Protein AF-0000000075914972 (afdb_homodimer)

pLDDT: mean 90.77, std 14.36, range [26.72, 98.88]

Nearest PDB structures (foldseek):
  7opv-assembly1_A  TM=9.757E-01  e=8.026E-14  synthetic construct
  8p2u-assembly1_A  TM=9.742E-01  e=7.615E-14  synthetic construct
  6ttk-assembly4_D  TM=9.753E-01  e=1.288E-13  Homo sapiens
  8pjr-assembly1_A  TM=9.725E-01  e=6.170E-14  synthetic construct
  6v7o-assembly1_A  TM=9.596E-01  e=6.932E-13  Homo sapiens

Secondary structure (DSSP, 8-state):
----------BEEEE--B-SS-B--EEEEEETTTTEEEEEEE-SS--BS-EEEEETTEEEEE--B-SSSB---EEEEETTTTEEEEEPPPSS--BS-EEEEETTEEEEE--B---SS--B---EEEEETTTTEEEEEPPPSS--BS-EE--BS------/----------BEEEE--B-SS-B--EEEEEETTTTEEEEEEE-SS--BS-EEEEETTEEEEE--B-SSSB---EEEEETTTTEEEEEPPPSS--BS-EEEEETTEEEEEEEE---SS--EEEEEEEEETTTTEEEEEPPPSS--BS-EE--BS------

InterPro domains:
  IPR006652 Kelch repeat type 1 [SM00612] (15-57)
  IPR006652 Kelch repeat type 1 [SM00612] (58-104)
  IPR006652 Kelch repeat type 1 [SM00612] (105-154)
  IPR015915 Kelch-type beta-propeller [G3DSA:2.120.10.80] (2-156)
  IPR015915 Kelch-type beta-propeller [SSF117281] (5-152)

Structure (mmCIF, N/CA/C/O backbone):
data_AF-0000000075914972-model_v1
#
loop_
_entity.id
_entity.type
_entity.pdbx_description
1 polymer 'Kelch repeat protein'
#
loop_
_atom_site.group_PDB
_atom_site.id
_atom_site.type_symbol
_atom_site.label_atom_id
_atom_site.label_alt_id
_atom_site.label_comp_id
_atom_site.label_asym_id
_atom_site.label_entity_id
_atom_site.label_seq_id
_atom_site.pdbx_PDB_ins_code
_atom_site.Cartn_x
_atom_site.Cartn_y
_atom_site.Cartn_z
_atom_site.occupancy
_atom_site.B_iso_or_equiv
_atom_site.auth_seq_id
_atom_site.auth_comp_id
_atom_site.auth_asym_id
_atom_site.auth_atom_id
_atom_site.pdbx_PDB_model_num
ATOM 1 N N . MET A 1 1 ? -18.062 -9.133 37.781 1 26.98 1 MET A N 1
ATOM 2 C CA . MET A 1 1 ? -16.844 -8.602 37.188 1 26.98 1 MET A CA 1
ATOM 3 C C . MET A 1 1 ? -16.891 -8.703 35.656 1 26.98 1 MET A C 1
ATOM 5 O O . MET A 1 1 ? -16.938 -9.805 35.094 1 26.98 1 MET A O 1
ATOM 9 N N . THR A 1 2 ? -17.688 -7.902 35.031 1 37.22 2 THR A N 1
ATOM 10 C CA . THR A 1 2 ? -17.906 -7.906 33.594 1 37.22 2 THR A CA 1
ATOM 11 C C . THR A 1 2 ? -16.578 -7.844 32.844 1 37.22 2 THR A C 1
ATOM 13 O O . THR A 1 2 ? -15.742 -6.992 33.156 1 37.22 2 THR A O 1
ATOM 16 N N . HIS A 1 3 ? -15.914 -8.898 32.656 1 40.12 3 HIS A N 1
ATOM 17 C CA . HIS A 1 3 ? -14.734 -8.961 31.797 1 40.12 3 HIS A CA 1
ATOM 18 C C . HIS A 1 3 ? -14.922 -8.109 30.547 1 40.12 3 HIS A C 1
ATOM 20 O O . HIS A 1 3 ? -15.672 -8.492 29.641 1 40.12 3 HIS A O 1
ATOM 26 N N . THR A 1 4 ? -15.109 -6.848 30.609 1 41.19 4 THR A N 1
ATOM 27 C CA . THR A 1 4 ? -15.195 -5.953 29.469 1 41.19 4 THR A CA 1
ATOM 28 C C . THR A 1 4 ? -14.07 -6.234 28.469 1 41.19 4 THR A C 1
ATOM 30 O O . THR A 1 4 ? -12.898 -6.016 28.781 1 41.19 4 THR A O 1
ATOM 33 N N . SER A 1 5 ? -14.023 -7.32 27.859 1 45.25 5 SER A N 1
ATOM 34 C CA . SER A 1 5 ? -13.102 -7.609 26.766 1 45.25 5 SER A CA 1
ATOM 35 C C . SER A 1 5 ? -12.828 -6.359 25.938 1 45.25 5 SER A C 1
ATOM 37 O O . SER A 1 5 ? -13.758 -5.672 25.516 1 45.25 5 SER A O 1
ATOM 39 N N . ASN A 1 6 ? -12 -5.473 26.328 1 46.41 6 ASN A N 1
ATOM 40 C CA . ASN A 1 6 ? -11.594 -4.234 25.672 1 46.41 6 ASN A CA 1
ATOM 41 C C . ASN A 1 6 ? -11.445 -4.426 24.156 1 46.41 6 ASN A C 1
ATOM 43 O O . ASN A 1 6 ? -10.383 -4.832 23.688 1 46.41 6 ASN A O 1
ATOM 47 N N . PHE A 1 7 ? -12.516 -4.816 23.484 1 53.22 7 PHE A N 1
ATOM 48 C CA . PHE A 1 7 ? -12.578 -4.902 22.031 1 53.22 7 PHE A CA 1
ATOM 49 C C . PHE A 1 7 ? -12.094 -3.607 21.391 1 53.22 7 PHE A C 1
ATOM 51 O O 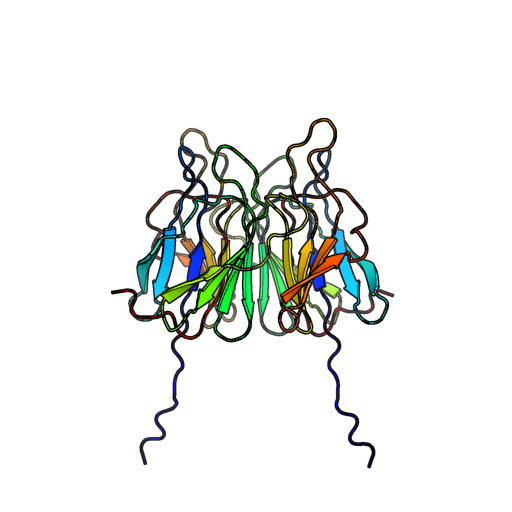. PHE A 1 7 ? -12.656 -2.539 21.625 1 53.22 7 PHE A O 1
ATOM 58 N N . VAL A 1 8 ? -10.805 -3.527 21.141 1 64.62 8 VAL A N 1
ATOM 59 C CA . VAL A 1 8 ? -10.281 -2.348 20.453 1 64.62 8 VAL A CA 1
ATOM 60 C C . VAL A 1 8 ? -10.852 -2.271 19.047 1 64.62 8 VAL A C 1
ATOM 62 O O . VAL A 1 8 ? -10.703 -3.207 18.266 1 64.62 8 VAL A O 1
ATOM 65 N N . LEU A 1 9 ? -11.789 -1.307 18.906 1 74.38 9 LEU A N 1
ATOM 66 C CA . LEU A 1 9 ? -12.328 -1.058 17.578 1 74.38 9 LEU A CA 1
ATOM 67 C C . LEU A 1 9 ? -11.227 -0.634 16.609 1 74.38 9 LEU A C 1
ATOM 69 O O . LEU A 1 9 ? -10.328 0.118 16.984 1 74.38 9 LEU A O 1
ATOM 73 N N . ARG A 1 10 ? -11.195 -1.331 15.461 1 86.38 10 ARG A N 1
ATOM 74 C CA . ARG A 1 10 ? -10.227 -0.964 14.43 1 86.38 10 ARG A CA 1
ATOM 75 C C . ARG A 1 10 ? -10.906 -0.284 13.25 1 86.38 10 ARG A C 1
ATOM 77 O O . ARG A 1 10 ? -12.086 -0.532 12.977 1 86.38 10 ARG A O 1
ATOM 84 N N . TYR A 1 11 ? -10.203 0.738 12.688 1 90.56 11 TYR A N 1
ATOM 85 C CA . TYR A 1 11 ? -10.672 1.512 11.547 1 90.56 11 TYR A CA 1
ATOM 86 C C . TYR A 1 11 ? -9.75 1.334 10.344 1 90.56 11 TYR A C 1
ATOM 88 O O . TYR A 1 11 ? -8.594 0.919 10.5 1 90.56 11 TYR A O 1
ATOM 96 N N . LEU A 1 12 ? -10.352 1.571 9.203 1 95.31 12 LEU A N 1
ATOM 97 C CA . LEU A 1 12 ? -9.633 1.438 7.941 1 95.31 12 LEU A CA 1
ATOM 98 C C . LEU A 1 12 ? -9.625 2.756 7.172 1 95.31 12 LEU A C 1
ATOM 100 O O . LEU A 1 12 ? -10.555 3.035 6.41 1 95.31 12 LEU A O 1
ATOM 104 N N . PRO A 1 13 ? -8.633 3.588 7.398 1 95.88 13 PRO A N 1
ATOM 105 C CA . PRO A 1 13 ? -8.508 4.82 6.621 1 95.88 13 PRO A CA 1
ATOM 106 C C . PRO A 1 13 ? -7.992 4.578 5.207 1 95.88 13 PRO A C 1
ATOM 108 O O . PRO A 1 13 ? -7.098 3.748 5.008 1 95.88 13 PRO A O 1
ATOM 111 N N . SER A 1 14 ? -8.586 5.148 4.234 1 97.5 14 SER A N 1
ATOM 112 C CA . SER A 1 14 ? -8.109 5.32 2.867 1 97.5 14 SER A CA 1
ATOM 113 C C . SER A 1 14 ? -7.637 6.75 2.621 1 97.5 14 SER A C 1
ATOM 115 O O . SER A 1 14 ? -8.383 7.703 2.865 1 97.5 14 SER A O 1
ATOM 117 N N . VAL A 1 15 ? -6.418 6.906 2.156 1 97.56 15 VAL A N 1
ATOM 118 C CA . VAL A 1 15 ? -5.742 8.203 2.143 1 97.56 15 VAL A CA 1
ATOM 119 C C . VAL A 1 15 ? -5.508 8.648 0.701 1 97.56 15 VAL A C 1
ATOM 121 O O . VAL A 1 15 ? -4.84 7.949 -0.069 1 97.56 15 VAL A O 1
ATOM 124 N N . GLY A 1 16 ? -6.035 9.836 0.378 1 98.38 16 GLY A N 1
ATOM 125 C CA . GLY A 1 16 ? -5.773 10.477 -0.899 1 98.38 16 GLY A CA 1
ATOM 126 C C . GLY A 1 16 ? -6.285 9.68 -2.086 1 98.38 16 GLY A C 1
ATOM 127 O O . GLY A 1 16 ? -7.344 9.055 -2.01 1 98.38 16 GLY A O 1
ATOM 128 N N . GLY A 1 17 ? -5.547 9.82 -3.184 1 98.5 17 GLY A N 1
ATOM 129 C CA . GLY A 1 17 ? -5.914 9.172 -4.434 1 98.5 17 GLY A CA 1
ATOM 130 C C . GLY A 1 17 ? -6.273 10.164 -5.531 1 98.5 17 GLY A C 1
ATOM 131 O O . GLY A 1 17 ? -6.195 11.375 -5.328 1 98.5 17 GLY A O 1
ATOM 132 N N . PHE A 1 18 ? -6.5 9.562 -6.629 1 97.81 18 PHE A N 1
ATOM 133 C CA . PHE A 1 18 ? -6.812 10.312 -7.84 1 97.81 18 PHE A CA 1
ATOM 134 C C . PHE A 1 18 ? -8.203 9.953 -8.352 1 97.81 18 PHE A C 1
ATOM 136 O O . PHE A 1 18 ? -8.508 8.773 -8.555 1 97.81 18 PHE A O 1
ATOM 143 N N . THR A 1 19 ? -9.062 10.945 -8.656 1 96.69 19 THR A N 1
ATOM 144 C CA . THR A 1 19 ? -10.453 10.703 -9.039 1 96.69 19 THR A CA 1
ATOM 145 C C . THR A 1 19 ? -10.57 10.516 -10.547 1 96.69 19 THR A C 1
ATOM 147 O O . THR A 1 19 ? -11.641 10.164 -11.055 1 96.69 19 THR A O 1
ATOM 150 N N . GLY A 1 20 ? -9.547 10.672 -11.242 1 93.25 20 GLY A N 1
ATOM 151 C CA . GLY A 1 20 ? -9.602 10.805 -12.688 1 93.25 20 GLY A CA 1
ATOM 152 C C . GLY A 1 20 ? -9.523 12.242 -13.164 1 93.25 20 GLY A C 1
ATOM 153 O O . GLY A 1 20 ? -9.133 12.508 -14.305 1 93.25 20 GLY A O 1
ATOM 154 N N . HIS A 1 21 ? -9.883 13.195 -12.242 1 93.69 21 HIS A N 1
ATOM 155 C CA . HIS A 1 21 ? -9.875 14.609 -12.602 1 93.69 21 HIS A CA 1
ATOM 156 C C . HIS A 1 21 ? -9.086 15.43 -11.594 1 93.69 21 HIS A C 1
ATOM 158 O O . HIS A 1 21 ? -8.539 16.484 -11.938 1 93.69 21 HIS A O 1
ATOM 164 N N . SER A 1 22 ? -9.078 14.977 -10.367 1 95.94 22 SER A N 1
ATOM 165 C CA . SER A 1 22 ? -8.391 15.711 -9.312 1 95.94 22 SER A CA 1
ATOM 166 C C . SER A 1 22 ? -7.703 14.766 -8.336 1 95.94 22 SER A C 1
ATOM 168 O O . SER A 1 22 ? -8.055 13.586 -8.258 1 95.94 22 SER A O 1
ATOM 170 N N . VAL A 1 23 ? -6.676 15.328 -7.648 1 98.19 23 VAL A N 1
ATOM 171 C CA . VAL A 1 23 ? -6.012 14.609 -6.566 1 98.19 23 VAL A CA 1
ATOM 172 C C . VAL A 1 23 ? -6.68 14.938 -5.234 1 98.19 23 VAL A C 1
ATOM 174 O O . VAL A 1 23 ? -6.953 16.109 -4.945 1 98.19 23 VAL A O 1
ATOM 177 N N . LEU A 1 24 ? -6.891 13.914 -4.449 1 98.06 24 LEU A N 1
ATOM 178 C CA . LEU A 1 24 ? -7.664 14.07 -3.223 1 98.06 24 LEU A CA 1
ATOM 179 C C . LEU A 1 24 ? -6.762 14.422 -2.047 1 98.06 24 LEU A C 1
ATOM 181 O O . LEU A 1 24 ? -5.621 13.961 -1.973 1 98.06 24 LEU A O 1
ATOM 185 N N . ASP A 1 25 ? -7.312 15.188 -1.101 1 97.12 25 ASP A N 1
ATOM 186 C CA . ASP A 1 25 ? -6.656 15.477 0.17 1 97.12 25 ASP A CA 1
ATOM 187 C C . ASP A 1 25 ? -7.391 14.812 1.332 1 97.12 25 ASP A C 1
ATOM 189 O O . ASP A 1 25 ? -7.121 15.109 2.496 1 97.12 25 ASP A O 1
ATOM 193 N N . SER A 1 26 ? -8.258 13.93 1.047 1 95.12 26 SER A N 1
ATOM 194 C CA . SER A 1 26 ? -9.133 13.359 2.066 1 95.12 26 SER A CA 1
ATOM 195 C C . SER A 1 26 ? -8.508 12.117 2.695 1 95.12 26 SER A C 1
ATOM 197 O O . SER A 1 26 ? -7.754 11.391 2.039 1 95.12 26 SER A O 1
ATOM 199 N N . VAL A 1 27 ? -8.805 11.93 3.922 1 94.81 27 VAL A N 1
ATOM 200 C CA . VAL A 1 27 ? -8.695 10.641 4.609 1 94.81 27 VAL A CA 1
ATOM 201 C C . VAL A 1 27 ? -10.086 10.125 4.965 1 94.81 27 VAL A C 1
ATOM 203 O O . VAL A 1 27 ? -10.742 10.664 5.855 1 94.81 27 VAL A O 1
ATOM 206 N N . ASP A 1 28 ? -10.516 9.109 4.258 1 95.19 28 ASP A N 1
ATOM 207 C CA . ASP A 1 28 ? -11.82 8.492 4.48 1 95.19 28 ASP A CA 1
ATOM 208 C C . ASP A 1 28 ? -11.688 7.207 5.297 1 95.19 28 ASP A C 1
ATOM 210 O O . ASP A 1 28 ? -10.891 6.332 4.957 1 95.19 28 ASP A O 1
ATOM 214 N N . CYS A 1 29 ? -12.477 7.113 6.305 1 93.88 29 CYS A N 1
ATOM 215 C CA . CYS A 1 29 ? -12.328 5.988 7.219 1 93.88 29 CYS A CA 1
ATOM 216 C C . CYS A 1 29 ? -13.562 5.098 7.195 1 93.88 29 CYS A C 1
ATOM 218 O O . CYS A 1 29 ? -14.688 5.582 7.34 1 93.88 29 CYS A O 1
ATOM 220 N N . TYR A 1 30 ? -13.281 3.846 7 1 95.25 30 TYR A N 1
ATOM 221 C CA . TYR A 1 30 ? -14.344 2.854 7.125 1 95.25 30 TYR A CA 1
ATOM 222 C C . TYR A 1 30 ? -14.492 2.402 8.57 1 95.25 30 TYR A C 1
ATOM 224 O O . TYR A 1 30 ? -13.516 2.037 9.227 1 95.25 30 TYR A O 1
ATOM 232 N N . ASP A 1 31 ? -15.734 2.42 9.008 1 90.44 31 ASP A N 1
ATOM 233 C CA . ASP A 1 31 ? -16.109 1.9 10.312 1 90.44 31 ASP A CA 1
ATOM 234 C C . ASP A 1 31 ? -16.922 0.617 10.18 1 90.44 31 ASP A C 1
ATOM 236 O O . ASP A 1 31 ? -18.078 0.653 9.758 1 90.44 31 ASP A O 1
ATOM 240 N N . PRO A 1 32 ? -16.281 -0.491 10.602 1 89.5 32 PRO A N 1
ATOM 241 C CA . PRO A 1 32 ? -17 -1.752 10.438 1 89.5 32 PRO A CA 1
ATOM 242 C C . PRO A 1 32 ? -18.25 -1.841 11.32 1 89.5 32 PRO A C 1
ATOM 244 O O . PRO A 1 32 ? -19.188 -2.588 11.008 1 89.5 32 PRO A O 1
ATOM 247 N N . SER A 1 33 ? -18.266 -1.119 12.398 1 89 33 SER A N 1
ATOM 248 C CA . SER A 1 33 ? -19.422 -1.168 13.297 1 89 33 SER A CA 1
ATOM 249 C C . SER A 1 33 ? -20.641 -0.504 12.672 1 89 33 SER A C 1
ATOM 251 O O . SER A 1 33 ? -21.766 -0.911 12.922 1 89 33 SER A O 1
ATOM 253 N N . THR A 1 34 ? -20.453 0.494 11.844 1 91.56 34 THR A N 1
ATOM 254 C CA . THR A 1 34 ? -21.562 1.178 11.188 1 91.56 34 THR A CA 1
ATOM 255 C C . THR A 1 34 ? -21.609 0.824 9.703 1 91.56 34 THR A C 1
ATOM 257 O O . THR A 1 34 ? -22.531 1.217 8.992 1 91.56 34 THR A O 1
ATOM 260 N N . ASP A 1 35 ? -20.641 0.117 9.203 1 93.81 35 ASP A N 1
ATOM 261 C CA . ASP A 1 35 ? -20.516 -0.282 7.805 1 93.81 35 ASP A CA 1
ATOM 262 C C . ASP A 1 35 ? -20.609 0.927 6.879 1 93.81 35 ASP A C 1
ATOM 264 O O . ASP A 1 35 ? -21.422 0.931 5.941 1 93.81 35 ASP A O 1
ATOM 268 N N . SER A 1 36 ? -19.75 1.934 7.152 1 94.88 36 SER A N 1
ATOM 269 C CA . SER A 1 36 ? -19.828 3.18 6.395 1 94.88 36 SER A CA 1
ATOM 270 C C . SER A 1 36 ? -18.469 3.883 6.359 1 94.88 36 SER A C 1
ATOM 272 O O . SER A 1 36 ? -17.594 3.582 7.164 1 94.88 36 SER A O 1
ATOM 274 N N . TRP A 1 37 ? -18.406 4.785 5.355 1 95.62 37 TRP A N 1
ATOM 275 C CA . TRP A 1 37 ? -17.234 5.633 5.195 1 95.62 37 TRP A CA 1
ATOM 276 C C . TRP A 1 37 ? -17.516 7.051 5.676 1 95.62 37 TRP A C 1
ATOM 278 O O . TRP A 1 37 ? -18.578 7.602 5.418 1 95.62 37 TRP A O 1
ATOM 288 N N . THR A 1 38 ? -16.531 7.582 6.371 1 93.06 38 THR A N 1
ATOM 289 C CA . THR A 1 38 ? -16.609 8.977 6.793 1 93.06 38 THR A CA 1
ATOM 290 C C . THR A 1 38 ? -15.273 9.672 6.582 1 93.06 38 THR A C 1
ATOM 292 O O . THR A 1 38 ? -14.211 9.094 6.852 1 93.06 38 THR A O 1
ATOM 295 N N . ARG A 1 39 ? -15.344 10.922 6.074 1 92.69 39 ARG A N 1
ATOM 296 C CA . ARG A 1 39 ? -14.117 11.711 6.027 1 92.69 39 ARG A CA 1
ATOM 297 C C . ARG A 1 39 ? -13.695 12.148 7.426 1 92.69 39 ARG A C 1
ATOM 299 O O . ARG A 1 39 ? -14.461 12.805 8.133 1 92.69 39 ARG A O 1
ATOM 306 N N . VAL A 1 40 ? -12.484 11.867 7.773 1 90.69 40 VAL A N 1
ATOM 307 C CA . VAL A 1 40 ? -12.117 12.102 9.164 1 90.69 40 VAL A CA 1
ATOM 308 C C . VAL A 1 40 ? -11.133 13.273 9.25 1 90.69 40 VAL A C 1
ATOM 310 O O . VAL A 1 40 ? -11.125 14.016 10.234 1 90.69 40 VAL A O 1
ATOM 313 N N . VAL A 1 41 ? -10.266 13.406 8.359 1 90.06 41 VAL A N 1
ATOM 314 C CA . VAL A 1 41 ? -9.336 14.531 8.336 1 90.06 41 VAL A CA 1
ATOM 315 C C . VAL A 1 41 ? -9.023 14.906 6.887 1 90.06 41 VAL A C 1
ATOM 317 O O . VAL A 1 41 ? -9.258 14.117 5.969 1 90.06 41 VAL A O 1
ATOM 320 N N . THR A 1 42 ? -8.609 16.125 6.695 1 93.5 42 THR A N 1
ATOM 321 C CA . THR A 1 42 ? -8.109 16.641 5.426 1 93.5 42 THR A CA 1
ATOM 322 C C . THR A 1 42 ? -6.602 16.859 5.484 1 93.5 42 THR A C 1
ATOM 324 O O . THR A 1 42 ? -6.105 17.531 6.395 1 93.5 42 THR A O 1
ATOM 327 N N . MET A 1 43 ? -5.926 16.234 4.594 1 93.94 43 MET A N 1
ATOM 328 C CA . MET A 1 43 ? -4.48 16.453 4.543 1 93.94 43 MET A CA 1
ATOM 329 C C . MET A 1 43 ? -4.148 17.875 4.137 1 93.94 43 MET A C 1
ATOM 331 O O . MET A 1 43 ? -4.949 18.547 3.477 1 93.94 43 MET A O 1
ATOM 335 N N . SER A 1 44 ? -2.961 18.328 4.52 1 92.19 44 SER A N 1
ATOM 336 C CA . SER A 1 44 ? -2.506 19.656 4.148 1 92.19 44 SER A CA 1
ATOM 337 C C . SER A 1 44 ? -2.244 19.766 2.65 1 92.19 44 SER A C 1
ATOM 339 O O . SER A 1 44 ? -2.336 20.844 2.07 1 92.19 44 SER A O 1
ATOM 341 N N . THR A 1 45 ? -1.905 18.656 2.035 1 94.69 45 THR A N 1
ATOM 342 C CA . THR A 1 45 ? -1.622 18.578 0.606 1 94.69 45 THR A CA 1
ATOM 343 C C . THR A 1 45 ? -2.299 17.359 -0.013 1 94.69 45 THR A C 1
ATOM 345 O O . THR A 1 45 ? -2.242 16.266 0.546 1 94.69 45 THR A O 1
ATOM 348 N N . PRO A 1 46 ? -3.004 17.562 -1.179 1 97.94 46 PRO A N 1
ATOM 349 C CA . PRO A 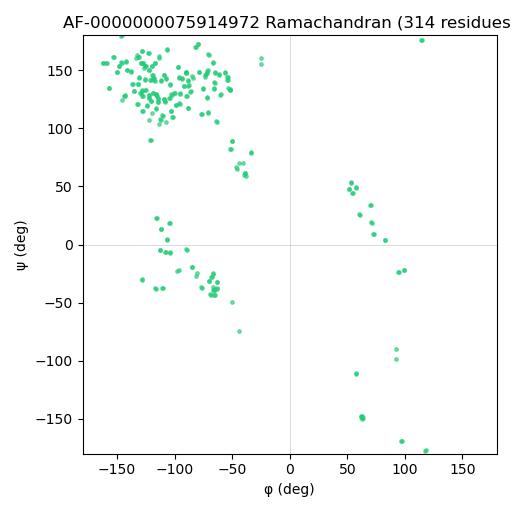1 46 ? -3.527 16.391 -1.874 1 97.94 46 PRO A CA 1
ATOM 350 C C . PRO A 1 46 ? -2.424 15.438 -2.332 1 97.94 46 PRO A C 1
ATOM 352 O O . PRO A 1 46 ? -1.323 15.875 -2.672 1 97.94 46 PRO A O 1
ATOM 355 N N . ARG A 1 47 ? -2.723 14.133 -2.32 1 98.56 47 ARG A N 1
ATOM 356 C CA . ARG A 1 47 ? -1.693 13.164 -2.676 1 98.56 47 ARG A CA 1
ATOM 357 C C . ARG A 1 47 ? -2.285 12 -3.459 1 98.56 47 ARG A C 1
ATOM 359 O O . ARG A 1 47 ? -3.287 11.406 -3.047 1 98.56 47 ARG A O 1
ATOM 366 N N . SER A 1 48 ? -1.739 11.703 -4.531 1 98.56 48 SER A N 1
ATOM 367 C CA . SER A 1 48 ? -1.947 10.445 -5.242 1 98.56 48 SER A CA 1
ATOM 368 C C . SER A 1 48 ? -0.646 9.664 -5.371 1 98.56 48 SER A C 1
ATOM 370 O O . SER A 1 48 ? 0.424 10.25 -5.555 1 98.56 48 SER A O 1
ATOM 372 N N . GLY A 1 49 ? -0.746 8.336 -5.266 1 98.62 49 GLY A N 1
ATOM 373 C CA . GLY A 1 49 ? 0.458 7.523 -5.348 1 98.62 49 GLY A CA 1
ATOM 374 C C . GLY A 1 49 ? 1.353 7.66 -4.129 1 98.62 49 GLY A C 1
ATOM 375 O O . GLY A 1 49 ? 2.564 7.449 -4.215 1 98.62 49 GLY A O 1
ATOM 376 N N . ALA A 1 50 ? 0.795 8.148 -2.998 1 98.81 50 ALA A N 1
ATOM 377 C CA . ALA A 1 50 ? 1.503 8.203 -1.721 1 98.81 50 ALA A CA 1
ATOM 378 C C . ALA A 1 50 ? 1.455 6.859 -1.005 1 98.81 50 ALA A C 1
ATOM 380 O O . ALA A 1 50 ? 0.822 5.918 -1.485 1 98.81 50 ALA A O 1
ATOM 381 N N . GLN A 1 51 ? 2.197 6.727 0.012 1 98.88 51 GLN A N 1
ATOM 382 C CA . GLN A 1 51 ? 2.088 5.582 0.91 1 98.88 51 GLN A CA 1
ATOM 383 C C . GLN A 1 51 ? 1.74 6.027 2.328 1 98.88 51 GLN A C 1
ATOM 385 O O . GLN A 1 51 ? 2.014 7.168 2.711 1 98.88 51 GLN A O 1
ATOM 390 N N . VAL A 1 52 ? 1.138 5.164 3.023 1 98.5 52 VAL A N 1
ATOM 391 C CA . VAL A 1 52 ? 0.883 5.363 4.445 1 98.5 52 VAL A CA 1
ATOM 392 C C . VAL A 1 52 ? 1.343 4.137 5.23 1 98.5 52 VAL A C 1
ATOM 394 O O . VAL A 1 52 ? 1.107 3 4.812 1 98.5 52 VAL A O 1
ATOM 397 N N . VAL A 1 53 ? 2.09 4.32 6.254 1 97.94 53 VAL A N 1
ATOM 398 C CA . VAL A 1 53 ? 2.479 3.271 7.191 1 97.94 53 VAL A CA 1
ATOM 399 C C . VAL A 1 53 ? 2.115 3.688 8.617 1 97.94 53 VAL A C 1
ATOM 401 O O . VAL A 1 53 ? 1.955 4.879 8.898 1 97.94 53 VAL A O 1
ATOM 404 N N . VAL A 1 54 ? 1.914 2.691 9.414 1 96.38 54 VAL A N 1
ATOM 405 C CA . VAL A 1 54 ? 1.505 2.947 10.797 1 96.38 54 VAL A CA 1
ATOM 406 C C . VAL A 1 54 ? 2.58 2.445 11.758 1 96.38 54 VAL A C 1
ATOM 408 O O . VAL A 1 54 ? 3.094 1.335 11.594 1 96.38 54 VAL A O 1
ATOM 411 N N . HIS A 1 55 ? 2.984 3.23 12.641 1 95.44 55 HIS A N 1
ATOM 412 C CA . HIS A 1 55 ? 3.822 2.85 13.773 1 95.44 55 HIS A CA 1
ATOM 413 C C . HIS A 1 55 ? 3.217 3.322 15.086 1 95.44 55 HIS A C 1
ATOM 415 O O . HIS A 1 55 ? 3.043 4.523 15.297 1 95.44 55 HIS A O 1
ATOM 421 N N . LYS A 1 56 ? 2.838 2.256 15.914 1 90.19 56 LYS A N 1
ATOM 422 C CA . LYS A 1 56 ? 2.094 2.531 17.141 1 90.19 56 LYS A CA 1
ATOM 423 C C . LYS A 1 56 ? 0.801 3.283 16.844 1 90.19 56 LYS A C 1
ATOM 425 O O . LYS A 1 56 ? -0.047 2.797 16.078 1 90.19 56 LYS A O 1
ATOM 430 N N . ASP A 1 57 ? 0.605 4.578 17.188 1 88.75 57 ASP A N 1
ATOM 431 C CA . ASP A 1 57 ? -0.65 5.293 16.984 1 88.75 57 ASP A CA 1
ATOM 432 C C . ASP A 1 57 ? -0.473 6.449 16 1 88.75 57 ASP A C 1
ATOM 434 O O . ASP A 1 57 ? -1.263 7.395 16 1 88.75 57 ASP A O 1
ATOM 438 N N . THR A 1 58 ? 0.554 6.277 15.219 1 93.88 58 THR A N 1
ATOM 439 C CA . THR A 1 58 ? 0.863 7.371 14.305 1 93.88 58 THR A CA 1
ATOM 440 C C . THR A 1 58 ? 0.859 6.887 12.859 1 93.88 58 THR A C 1
ATOM 442 O O . THR A 1 58 ? 1.443 5.848 12.547 1 93.88 58 THR A O 1
ATOM 445 N N . LEU A 1 59 ? 0.125 7.578 12.016 1 95.62 59 LEU A N 1
ATOM 446 C CA . LEU A 1 59 ? 0.201 7.375 10.578 1 95.62 59 LEU A CA 1
ATOM 447 C C . LEU A 1 59 ? 1.267 8.273 9.953 1 95.62 59 LEU A C 1
ATOM 449 O O . LEU A 1 59 ? 1.319 9.469 10.242 1 95.62 59 LEU A O 1
ATOM 453 N N . TYR A 1 60 ? 2.125 7.699 9.219 1 97.56 60 TYR A N 1
ATOM 454 C CA . TYR A 1 60 ? 3.062 8.445 8.383 1 97.56 60 TYR A CA 1
ATOM 455 C C . TYR A 1 60 ? 2.611 8.453 6.93 1 97.56 60 TYR A C 1
ATOM 457 O O . TYR A 1 60 ? 2.611 7.41 6.266 1 97.56 60 TYR A O 1
ATOM 465 N N . ILE A 1 61 ? 2.172 9.602 6.441 1 97.81 61 ILE A N 1
ATOM 466 C CA . ILE A 1 61 ? 1.729 9.789 5.062 1 97.81 61 ILE A CA 1
ATOM 467 C C . ILE A 1 61 ? 2.854 10.414 4.238 1 97.81 61 ILE A C 1
ATOM 469 O O . ILE A 1 61 ? 3.297 11.531 4.523 1 97.81 61 ILE A O 1
ATOM 473 N N . ILE A 1 62 ? 3.273 9.672 3.195 1 98.5 62 ILE A N 1
ATOM 474 C CA . ILE A 1 62 ? 4.574 9.969 2.607 1 98.5 62 ILE A CA 1
ATOM 475 C C . ILE A 1 62 ? 4.434 10.148 1.099 1 98.5 62 ILE A C 1
ATOM 477 O O . ILE A 1 62 ? 3.832 9.312 0.421 1 98.5 62 ILE A O 1
ATOM 481 N N . GLY A 1 63 ? 5.023 11.211 0.617 1 98.5 63 GLY A N 1
ATOM 482 C CA . GLY A 1 63 ? 5.238 11.367 -0.813 1 98.5 63 GLY A CA 1
ATOM 483 C C . GLY A 1 63 ? 3.949 11.453 -1.605 1 98.5 63 GLY A C 1
ATOM 484 O O . GLY A 1 63 ? 2.965 12.031 -1.138 1 98.5 63 GLY A O 1
ATOM 485 N N . GLY A 1 64 ? 4.004 10.977 -2.828 1 98.62 64 GLY A N 1
ATOM 486 C CA . GLY A 1 64 ? 2.912 11.086 -3.781 1 98.62 64 GLY A CA 1
ATOM 487 C C . GLY A 1 64 ? 3.061 12.258 -4.73 1 98.62 64 GLY A C 1
ATOM 488 O O . GLY A 1 64 ? 4.16 12.789 -4.902 1 98.62 64 GLY A O 1
ATOM 489 N N . CYS A 1 65 ? 2.016 12.43 -5.367 1 98.06 65 CYS A N 1
ATOM 490 C CA . CYS A 1 65 ? 1.908 13.539 -6.305 1 98.06 65 CYS A CA 1
ATOM 491 C C . CYS A 1 65 ? 0.692 14.406 -5.992 1 98.06 65 CYS A C 1
ATOM 493 O O . CYS A 1 65 ? -0.382 13.883 -5.688 1 98.06 65 CYS A O 1
ATOM 495 N N . ASN A 1 66 ? 0.857 15.711 -6.152 1 97.56 66 ASN A N 1
ATOM 496 C CA . ASN A 1 66 ? -0.26 16.594 -5.84 1 97.56 66 ASN A CA 1
ATOM 497 C C . ASN A 1 66 ? -0.943 17.109 -7.105 1 97.56 66 ASN A C 1
ATOM 499 O O . ASN A 1 66 ? -1.694 18.078 -7.059 1 97.56 66 ASN A O 1
ATOM 503 N N . GLY A 1 67 ? -0.718 16.453 -8.203 1 94.44 67 GLY A N 1
ATOM 504 C CA . GLY A 1 67 ? -1.254 16.875 -9.492 1 94.44 67 GLY A CA 1
ATOM 505 C C . GLY A 1 67 ? -0.283 17.719 -10.289 1 94.44 67 GLY A C 1
ATOM 506 O O . GLY A 1 67 ? -0.397 17.812 -11.516 1 94.44 67 GLY A O 1
ATOM 507 N N . ARG A 1 68 ? 0.605 18.328 -9.648 1 94.44 68 ARG A N 1
ATOM 508 C CA . ARG A 1 68 ? 1.564 19.219 -10.305 1 94.44 68 ARG A CA 1
ATOM 509 C C . ARG A 1 68 ? 2.988 18.688 -10.148 1 94.44 68 ARG A C 1
ATOM 511 O O . ARG A 1 68 ? 3.785 18.766 -11.086 1 94.44 68 ARG A O 1
ATOM 518 N N . ALA A 1 69 ? 3.281 18.141 -9.023 1 95.38 69 ALA A N 1
ATOM 519 C CA . ALA A 1 69 ? 4.648 17.719 -8.719 1 95.38 69 ALA A CA 1
ATOM 520 C C . ALA A 1 69 ? 4.652 16.5 -7.801 1 95.38 69 ALA A C 1
ATOM 522 O O . ALA A 1 69 ? 3.697 16.266 -7.051 1 95.38 69 ALA A O 1
ATOM 523 N N . ARG A 1 70 ? 5.762 15.734 -7.934 1 97.81 70 ARG A N 1
ATOM 524 C CA . ARG A 1 70 ? 6.012 14.703 -6.934 1 97.81 70 ARG A CA 1
ATOM 525 C C . ARG A 1 70 ? 6.445 15.312 -5.609 1 97.81 70 ARG A C 1
ATOM 527 O O . ARG A 1 70 ? 7.16 16.312 -5.586 1 97.81 70 ARG A O 1
ATOM 534 N N . LEU A 1 71 ? 6.09 14.695 -4.562 1 98.06 71 LEU A N 1
ATOM 535 C CA . LEU A 1 71 ? 6.328 15.258 -3.236 1 98.06 71 LEU A CA 1
ATOM 536 C C . LEU A 1 71 ? 7.414 14.477 -2.5 1 98.06 71 LEU A C 1
ATOM 538 O O . LEU A 1 71 ? 7.531 13.258 -2.662 1 98.06 71 LEU A O 1
ATOM 542 N N . SER A 1 72 ? 8.18 15.18 -1.705 1 98 72 SER A N 1
ATOM 543 C CA . SER A 1 72 ? 9.094 14.562 -0.75 1 98 72 SER A CA 1
ATOM 544 C C . SER A 1 72 ? 8.555 14.648 0.672 1 98 72 SER A C 1
ATOM 546 O O . SER A 1 72 ? 9.07 14 1.58 1 98 72 SER A O 1
ATOM 548 N N . SER A 1 73 ? 7.496 15.344 0.862 1 97.25 73 SER A N 1
ATOM 549 C CA . SER A 1 73 ? 7.012 15.633 2.205 1 97.25 73 SER A CA 1
ATOM 550 C C . SER A 1 73 ? 6.434 14.391 2.873 1 97.25 73 SER A C 1
ATOM 552 O O . SER A 1 73 ? 5.945 13.484 2.193 1 97.25 73 SER A O 1
ATOM 554 N N . MET A 1 74 ? 6.539 14.352 4.145 1 97.56 74 MET A N 1
ATOM 555 C CA . MET A 1 74 ? 5.938 13.352 5.02 1 97.56 74 MET A CA 1
ATOM 556 C C . MET A 1 74 ? 5.16 14.016 6.148 1 97.56 74 MET A C 1
ATOM 558 O O . MET A 1 74 ? 5.684 14.891 6.84 1 97.56 74 MET A O 1
ATOM 562 N N . GLU A 1 75 ? 3.971 13.609 6.285 1 95.62 75 GLU A N 1
ATOM 563 C CA . GLU A 1 75 ? 3.137 14.102 7.379 1 95.62 75 GLU A CA 1
ATOM 564 C C . GLU A 1 75 ? 2.848 12.992 8.391 1 95.62 75 GLU A C 1
ATOM 566 O O . GLU A 1 75 ? 2.643 11.836 8.008 1 95.62 75 GLU A O 1
ATOM 571 N N . GLN A 1 76 ? 2.857 13.398 9.586 1 95.38 76 GLN A N 1
ATOM 572 C CA . GLN A 1 76 ? 2.457 12.508 10.672 1 95.38 76 GLN A CA 1
ATOM 573 C C . GLN A 1 76 ? 1.048 12.836 11.156 1 95.38 76 GLN A C 1
ATOM 575 O O . GLN A 1 76 ? 0.714 14 11.375 1 95.38 76 GLN A O 1
ATOM 580 N N . LEU A 1 77 ? 0.277 11.828 11.219 1 93.06 77 LEU A N 1
ATOM 581 C CA . LEU A 1 77 ? -1.064 11.969 11.773 1 93.06 77 LEU A CA 1
ATOM 582 C C . LEU A 1 77 ? -1.219 11.133 13.039 1 93.06 77 LEU A C 1
ATOM 584 O O . LEU A 1 77 ? -1.067 9.906 13 1 93.06 77 LEU A O 1
ATOM 588 N N . ASP A 1 78 ? -1.47 11.812 14.156 1 92 78 ASP A N 1
ATOM 589 C CA . ASP A 1 78 ? -1.846 11.109 15.375 1 92 78 ASP A CA 1
ATOM 590 C C . ASP A 1 78 ? -3.258 10.539 15.266 1 92 78 ASP A C 1
ATOM 592 O O . ASP A 1 78 ? -4.234 11.289 15.227 1 92 78 ASP A O 1
ATOM 596 N N . ALA A 1 79 ? -3.348 9.227 15.258 1 87.06 79 ALA A N 1
ATOM 597 C CA . ALA A 1 79 ? -4.621 8.562 14.992 1 87.06 79 ALA A CA 1
ATOM 598 C C . ALA A 1 79 ? -5.648 8.891 16.078 1 87.06 79 ALA A C 1
ATOM 600 O O . ALA A 1 79 ? -6.832 9.062 15.781 1 87.06 79 ALA A O 1
ATOM 601 N N . ARG A 1 80 ? -5.246 8.969 17.234 1 83.94 80 ARG A N 1
ATOM 602 C CA . ARG A 1 80 ? -6.164 9.203 18.359 1 83.94 80 ARG A CA 1
ATOM 603 C C . ARG A 1 80 ? -6.602 10.656 18.406 1 83.94 80 ARG A C 1
ATOM 605 O O . ARG A 1 80 ? -7.77 10.953 18.672 1 83.94 80 ARG A O 1
ATOM 612 N N . ARG A 1 81 ? -5.73 11.555 18.109 1 84.69 81 ARG A N 1
ATOM 613 C CA . ARG A 1 81 ? -6.012 12.977 18.266 1 84.69 81 ARG A CA 1
ATOM 614 C C . ARG A 1 81 ? -6.469 13.602 16.953 1 84.69 81 ARG A C 1
ATOM 616 O O . ARG A 1 81 ? -7.07 14.68 16.938 1 84.69 81 ARG A O 1
ATOM 623 N N . GLY A 1 82 ? -6.148 13 15.898 1 83.94 82 GLY A N 1
ATOM 624 C CA . GLY A 1 82 ? -6.492 13.547 14.594 1 83.94 82 GLY A CA 1
ATOM 625 C C . GLY A 1 82 ? -5.711 14.797 14.25 1 83.94 82 GLY A C 1
ATOM 626 O O . GLY A 1 82 ? -6.258 15.734 13.664 1 83.94 82 GLY A O 1
ATOM 627 N N . ARG A 1 83 ? -4.492 14.883 14.672 1 87.69 83 ARG A N 1
ATOM 628 C CA . ARG A 1 83 ? -3.674 16.062 14.438 1 87.69 83 ARG A CA 1
ATOM 629 C C . ARG A 1 83 ? -2.453 15.734 13.586 1 87.69 83 ARG A C 1
ATOM 631 O O . ARG A 1 83 ? -1.826 14.688 13.773 1 87.69 83 ARG A O 1
ATOM 638 N N . PHE A 1 84 ? -2.189 16.672 12.734 1 88.12 84 PHE A N 1
ATOM 639 C CA . PHE A 1 84 ? -1.024 16.516 11.867 1 88.12 84 PHE A CA 1
ATOM 640 C C . PHE A 1 84 ? 0.194 17.203 12.484 1 88.12 84 PHE A C 1
ATOM 642 O O . PHE A 1 84 ? 0.063 18.203 13.188 1 88.12 84 PHE A O 1
ATOM 649 N N . SER A 1 85 ? 1.297 16.562 12.297 1 89.44 85 SER A N 1
ATOM 650 C CA . SER A 1 85 ? 2.578 17.203 12.586 1 89.44 85 SER A CA 1
ATOM 651 C C . SER A 1 85 ? 3.57 16.984 11.445 1 89.44 85 SER A C 1
ATOM 653 O O . SER A 1 85 ? 3.398 16.078 10.625 1 89.44 85 SER A O 1
ATOM 655 N N . GLU A 1 86 ? 4.562 17.859 11.453 1 84.12 86 GLU A N 1
ATOM 656 C CA . GLU A 1 86 ? 5.535 17.75 10.367 1 84.12 86 GLU A CA 1
ATOM 657 C C . GLU A 1 86 ? 6.613 16.719 10.695 1 84.12 86 GLU A C 1
ATOM 659 O O . GLU A 1 86 ? 6.973 16.547 11.867 1 84.12 86 GLU A O 1
ATOM 664 N N . SER A 1 87 ? 6.988 16.109 9.68 1 93 87 SER A N 1
ATOM 665 C CA . SER A 1 87 ? 8.125 15.188 9.695 1 93 87 SER A CA 1
ATOM 666 C C . SER A 1 87 ? 9.156 15.57 8.648 1 93 87 SER A C 1
ATOM 668 O O . SER A 1 87 ? 8.836 16.25 7.672 1 93 87 SER A O 1
ATOM 670 N N . PRO A 1 88 ? 10.461 15.18 8.906 1 97.31 88 PRO A N 1
ATOM 671 C CA . PRO A 1 88 ? 11.469 15.453 7.879 1 97.31 88 PRO A CA 1
ATOM 672 C C . PRO A 1 88 ? 11.078 14.891 6.516 1 97.31 88 PRO A C 1
ATOM 674 O O . PRO A 1 88 ? 10.516 13.797 6.43 1 97.31 88 PRO A O 1
ATOM 677 N N . SER A 1 89 ? 11.406 15.68 5.52 1 97.94 89 SER A N 1
ATOM 678 C CA . SER A 1 89 ? 11.094 15.266 4.156 1 97.94 89 SER A CA 1
ATOM 679 C C . SER A 1 89 ? 12.031 14.156 3.689 1 97.94 89 SER A C 1
ATOM 681 O O . SER A 1 89 ? 13.203 14.117 4.082 1 97.94 89 SER A O 1
ATOM 683 N N . MET A 1 90 ? 11.438 13.25 2.896 1 97.25 90 MET A N 1
ATOM 684 C CA . MET A 1 90 ? 12.273 12.273 2.201 1 97.25 90 MET A CA 1
ATOM 685 C C . MET A 1 90 ? 13.32 12.969 1.344 1 97.25 90 MET A C 1
ATOM 687 O O . MET A 1 90 ? 13.07 14.031 0.775 1 97.25 90 MET A O 1
ATOM 691 N N . PRO A 1 91 ? 14.492 12.344 1.207 1 97.62 91 PRO A N 1
ATOM 692 C CA . PRO A 1 91 ? 15.516 12.93 0.346 1 97.62 91 PRO A CA 1
ATOM 693 C C . PRO A 1 91 ? 15.086 13.016 -1.116 1 97.62 91 PRO A C 1
ATOM 695 O O . PRO A 1 91 ? 15.477 13.945 -1.826 1 97.62 91 PRO A O 1
ATOM 698 N N . SER A 1 92 ? 14.281 12.094 -1.617 1 97.19 92 SER A N 1
ATOM 699 C CA . SER A 1 92 ? 13.867 12.07 -3.016 1 97.19 92 SER A CA 1
ATOM 700 C C . SER A 1 92 ? 12.344 12.172 -3.145 1 97.19 92 SER A C 1
ATOM 702 O O . SER A 1 92 ? 11.617 11.344 -2.598 1 97.19 92 SER A O 1
ATOM 704 N N . ALA A 1 93 ? 11.938 13.18 -3.896 1 97.81 93 ALA A N 1
ATOM 705 C CA . ALA A 1 93 ? 10.516 13.242 -4.23 1 97.81 93 ALA A CA 1
ATOM 706 C C . ALA A 1 93 ? 10.117 12.07 -5.129 1 97.81 93 ALA A C 1
ATOM 708 O O . ALA A 1 93 ? 10.836 11.734 -6.07 1 97.81 93 ALA A O 1
ATOM 709 N N . ARG A 1 94 ? 9 11.438 -4.789 1 98.5 94 ARG A N 1
ATOM 710 C CA . ARG A 1 94 ? 8.594 10.266 -5.562 1 98.5 94 ARG A CA 1
ATOM 711 C C . ARG A 1 94 ? 7.121 9.938 -5.332 1 98.5 94 ARG A C 1
ATOM 713 O O . ARG A 1 94 ? 6.531 10.367 -4.34 1 98.5 94 ARG A O 1
ATOM 720 N N . SER A 1 95 ? 6.531 9.273 -6.27 1 98.5 95 SER A N 1
ATOM 721 C CA . SER A 1 95 ? 5.203 8.672 -6.176 1 98.5 95 SER A CA 1
ATOM 722 C C . SER A 1 95 ? 5.23 7.203 -6.578 1 98.5 95 SER A C 1
ATOM 724 O O . SER A 1 95 ? 6.246 6.711 -7.074 1 98.5 95 SER A O 1
ATOM 726 N N . ASN A 1 96 ? 4.133 6.508 -6.262 1 98.38 96 ASN A N 1
ATOM 727 C CA . ASN A 1 96 ? 3.941 5.133 -6.715 1 98.38 96 ASN A CA 1
ATOM 728 C C . ASN A 1 96 ? 5.117 4.246 -6.316 1 98.38 96 ASN A C 1
ATOM 730 O O . ASN A 1 96 ? 5.664 3.52 -7.152 1 98.38 96 ASN A O 1
ATOM 734 N N . PHE A 1 97 ? 5.562 4.395 -5.09 1 98.81 97 PHE A N 1
ATOM 735 C CA . PHE A 1 97 ? 6.605 3.59 -4.461 1 98.81 97 PHE A CA 1
ATOM 736 C C . PHE A 1 97 ? 6.004 2.631 -3.439 1 98.81 97 PHE A C 1
ATOM 738 O O . PHE A 1 97 ? 4.805 2.689 -3.156 1 98.81 97 PHE A O 1
ATOM 745 N N . ALA A 1 98 ? 6.77 1.684 -2.979 1 98.81 98 ALA A N 1
ATOM 746 C CA . ALA A 1 98 ? 6.355 0.796 -1.895 1 98.81 98 ALA A CA 1
ATOM 747 C C . ALA A 1 98 ? 6.902 1.277 -0.553 1 98.81 98 ALA A C 1
ATOM 749 O O . ALA A 1 98 ? 7.914 1.98 -0.504 1 98.81 98 ALA A O 1
ATOM 750 N N . ALA A 1 99 ? 6.238 0.977 0.503 1 98.88 99 ALA A N 1
ATOM 751 C CA . ALA A 1 99 ? 6.711 1.348 1.836 1 98.88 99 ALA A CA 1
ATOM 752 C C . ALA A 1 99 ? 6.25 0.336 2.881 1 98.88 99 ALA A C 1
ATOM 754 O O . ALA A 1 99 ? 5.191 -0.278 2.736 1 98.88 99 ALA A O 1
ATOM 755 N N . ALA A 1 100 ? 6.996 0.168 3.842 1 98.44 100 ALA A N 1
ATOM 756 C CA . ALA A 1 100 ? 6.66 -0.667 4.992 1 98.44 100 ALA A CA 1
ATOM 757 C C . ALA A 1 100 ? 7.508 -0.293 6.207 1 98.44 100 ALA A C 1
ATOM 759 O O . ALA A 1 100 ? 8.562 0.331 6.066 1 98.44 100 ALA A O 1
ATOM 760 N N . VAL A 1 101 ? 7.012 -0.594 7.363 1 97.38 101 VAL A N 1
ATOM 761 C CA . VAL A 1 101 ? 7.758 -0.386 8.602 1 97.38 101 VAL A CA 1
ATOM 762 C C . VAL A 1 101 ? 8.461 -1.68 9.008 1 97.38 101 VAL A C 1
ATOM 764 O O . VAL A 1 101 ? 7.812 -2.717 9.18 1 97.38 101 VAL A O 1
ATOM 767 N N . LEU A 1 102 ? 9.742 -1.627 9.117 1 95.94 102 LEU A N 1
ATOM 768 C CA . LEU A 1 102 ? 10.555 -2.76 9.562 1 95.94 102 LEU A CA 1
ATOM 769 C C . LEU A 1 102 ? 11.547 -2.334 10.633 1 95.94 102 LEU A C 1
ATOM 771 O O . LEU A 1 102 ? 12.367 -1.443 10.406 1 95.94 102 LEU A O 1
ATOM 775 N N . GLU A 1 103 ? 11.453 -2.953 11.82 1 92 103 GLU A N 1
ATOM 776 C CA . GLU A 1 103 ? 12.406 -2.771 12.914 1 92 103 GLU A CA 1
ATOM 777 C C . GLU A 1 103 ? 12.617 -1.291 13.219 1 92 103 GLU A C 1
ATOM 779 O O . GLU A 1 103 ? 13.758 -0.818 13.258 1 92 103 GLU A O 1
ATOM 784 N N . GLY A 1 104 ? 11.508 -0.548 13.336 1 95.25 104 GLY A N 1
ATOM 785 C CA . GLY A 1 104 ? 11.531 0.83 13.805 1 95.25 104 GLY A CA 1
ATOM 786 C C . GLY A 1 104 ? 11.875 1.822 12.703 1 95.25 104 GLY A C 1
ATOM 787 O O . GLY A 1 104 ? 12.023 3.018 12.969 1 95.25 104 GLY A O 1
ATOM 788 N N . CYS A 1 105 ? 12.016 1.311 11.492 1 97.62 105 CYS A N 1
ATOM 789 C CA . CYS A 1 105 ? 12.305 2.182 10.359 1 97.62 105 CYS A CA 1
ATOM 790 C C . CYS A 1 105 ? 11.219 2.066 9.297 1 97.62 105 CYS A C 1
ATOM 792 O O . CYS A 1 105 ? 10.695 0.977 9.047 1 97.62 105 CYS A O 1
ATOM 794 N N . ILE A 1 106 ? 10.906 3.203 8.711 1 98.5 106 ILE A N 1
ATOM 795 C CA . ILE A 1 106 ? 10.078 3.213 7.512 1 98.5 106 ILE A CA 1
ATOM 796 C C . ILE A 1 106 ? 10.961 3.082 6.273 1 98.5 106 ILE A C 1
ATOM 798 O O . ILE A 1 106 ? 11.828 3.924 6.027 1 98.5 106 ILE A O 1
ATOM 802 N N . TYR A 1 107 ? 10.766 2.004 5.531 1 98.75 107 TYR A N 1
ATOM 803 C CA . TYR A 1 107 ? 11.453 1.844 4.254 1 98.75 107 TYR A CA 1
ATOM 804 C C . TYR A 1 107 ? 10.578 2.318 3.1 1 98.75 107 TYR A C 1
ATOM 806 O O . TYR A 1 107 ? 9.406 1.954 3.01 1 98.75 107 TYR A O 1
ATOM 814 N N . VAL A 1 108 ? 11.125 3.15 2.25 1 98.81 108 VAL A N 1
ATOM 815 C CA . VAL A 1 108 ? 10.5 3.578 1.006 1 98.81 108 VAL A CA 1
ATOM 816 C C . VAL A 1 108 ? 11.297 3.059 -0.185 1 98.81 108 VAL A C 1
ATOM 818 O O . VAL A 1 108 ? 12.516 3.248 -0.25 1 98.81 108 VAL A O 1
ATOM 821 N N . ILE A 1 109 ? 10.609 2.355 -1.08 1 98.75 109 ILE A N 1
ATOM 822 C CA . ILE A 1 109 ? 11.289 1.506 -2.053 1 98.75 109 ILE A CA 1
ATOM 823 C C . ILE A 1 109 ? 10.875 1.908 -3.467 1 98.75 109 ILE A C 1
ATOM 825 O O . ILE A 1 109 ? 9.703 1.798 -3.832 1 98.75 109 ILE A O 1
ATOM 829 N N . GLY A 1 110 ? 11.906 2.326 -4.262 1 98.56 110 GLY A N 1
ATOM 830 C CA . GLY A 1 110 ? 11.648 2.664 -5.652 1 98.56 110 GLY A CA 1
ATOM 831 C C . GLY A 1 110 ? 10.688 3.82 -5.82 1 98.56 110 GLY A C 1
ATOM 832 O O . GLY A 1 110 ? 10.719 4.781 -5.051 1 98.56 110 GLY A O 1
ATOM 833 N N . GLY A 1 111 ? 9.93 3.766 -6.879 1 98.5 111 GLY A N 1
ATOM 834 C CA . GLY A 1 111 ? 8.945 4.793 -7.172 1 98.5 111 GLY A CA 1
ATOM 835 C C . GLY A 1 111 ? 9.219 5.531 -8.469 1 98.5 111 GLY A C 1
ATOM 836 O O . GLY A 1 111 ? 10.055 5.105 -9.266 1 98.5 111 GLY A O 1
ATOM 837 N N . PHE A 1 112 ? 8.344 6.449 -8.625 1 97.62 112 PHE A N 1
ATOM 838 C CA . PHE A 1 112 ? 8.391 7.316 -9.797 1 97.62 112 PHE A CA 1
ATOM 839 C C . PHE A 1 112 ? 8.812 8.727 -9.414 1 97.62 112 PHE A C 1
ATOM 841 O O . PHE A 1 112 ? 8.172 9.367 -8.57 1 97.62 112 PHE A O 1
ATOM 848 N N . ASN A 1 113 ? 9.852 9.25 -10.055 1 95.38 113 ASN A N 1
ATOM 849 C CA . ASN A 1 113 ? 10.297 10.594 -9.703 1 95.38 113 ASN A CA 1
ATOM 850 C C . ASN A 1 113 ? 10.055 11.586 -10.836 1 95.38 113 ASN A C 1
ATOM 852 O O . ASN A 1 113 ? 10.266 12.789 -10.672 1 95.38 113 ASN A O 1
ATOM 856 N N . GLY A 1 114 ? 9.594 11.133 -11.992 1 87.69 114 GLY A N 1
ATOM 857 C CA . GLY A 1 114 ? 9.156 11.969 -13.094 1 87.69 114 GLY A CA 1
ATOM 858 C C . GLY A 1 114 ? 10.297 12.648 -13.82 1 87.69 114 GLY A C 1
ATOM 859 O O . GLY A 1 114 ? 10.078 13.539 -14.648 1 87.69 114 GLY A O 1
ATOM 860 N N . LYS A 1 115 ? 11.414 12.336 -13.57 1 84.62 115 LYS A N 1
ATOM 861 C CA . LYS A 1 115 ? 12.555 12.984 -14.219 1 84.62 115 LYS A CA 1
ATOM 862 C C . LYS A 1 115 ? 12.773 12.43 -15.625 1 84.62 115 LYS A C 1
ATOM 864 O O . LYS A 1 115 ? 12.453 11.273 -15.898 1 84.62 115 LYS A O 1
ATOM 869 N N . ALA A 1 116 ? 13.25 13.375 -16.359 1 73.19 116 ALA A N 1
ATOM 870 C CA . ALA A 1 116 ? 13.523 13.016 -17.75 1 73.19 116 ALA A CA 1
ATOM 871 C C . ALA A 1 116 ? 14.43 11.797 -17.828 1 73.19 116 ALA A C 1
ATOM 873 O O . ALA A 1 116 ? 15.367 11.656 -17.047 1 73.19 116 ALA A O 1
ATOM 874 N N . GLY A 1 117 ? 14.203 10.945 -18.828 1 67.56 117 GLY A N 1
ATOM 875 C CA . GLY A 1 117 ? 14.969 9.719 -19.016 1 67.56 117 GLY A CA 1
ATOM 876 C C . GLY A 1 117 ? 14.336 8.516 -18.344 1 67.56 117 GLY A C 1
ATOM 877 O O . GLY A 1 117 ? 13.383 7.934 -18.875 1 67.56 117 GLY A O 1
ATOM 878 N N . THR A 1 118 ? 14.844 8.422 -17.016 1 72.94 118 THR A N 1
ATOM 879 C CA . THR A 1 118 ? 14.32 7.25 -16.328 1 72.94 118 THR A CA 1
ATOM 880 C C . THR A 1 118 ? 13.422 7.656 -15.172 1 72.94 118 THR A C 1
ATOM 882 O O . THR A 1 118 ? 13.898 7.887 -14.062 1 72.94 118 THR A O 1
ATOM 885 N N . ALA A 1 119 ? 12.188 7.535 -15.359 1 90.31 119 ALA A N 1
ATOM 886 C CA . ALA A 1 119 ? 11.234 8.07 -14.398 1 90.31 119 ALA A CA 1
ATOM 887 C C . ALA A 1 119 ? 11.047 7.117 -13.219 1 90.31 119 ALA A C 1
ATOM 889 O O . ALA A 1 119 ? 10.758 7.551 -12.102 1 90.31 119 ALA A O 1
ATOM 890 N N . THR A 1 120 ? 11.273 5.824 -13.492 1 97.31 120 THR A N 1
ATOM 891 C CA . THR A 1 120 ? 11.242 4.863 -12.391 1 97.31 120 THR A CA 1
ATOM 892 C C . THR A 1 120 ? 12.617 4.746 -11.742 1 97.31 120 THR A C 1
ATOM 894 O O . THR A 1 120 ? 13.641 4.773 -12.43 1 97.31 120 THR A O 1
ATOM 897 N N . ILE A 1 121 ? 12.68 4.625 -10.422 1 97.62 121 ILE A N 1
ATOM 898 C CA . ILE A 1 121 ? 13.961 4.637 -9.719 1 97.62 121 ILE A CA 1
ATOM 899 C C . ILE A 1 121 ? 14.07 3.406 -8.82 1 97.62 121 ILE A C 1
ATOM 901 O O . ILE A 1 121 ? 13.062 2.816 -8.438 1 97.62 121 ILE A O 1
ATOM 905 N N . LYS A 1 122 ? 15.312 3.033 -8.516 1 97.44 122 LYS A N 1
ATOM 906 C CA . LYS A 1 122 ? 15.562 1.842 -7.703 1 97.44 122 LYS A CA 1
ATOM 907 C C . LYS A 1 122 ? 16.016 2.219 -6.297 1 97.44 122 LYS A C 1
ATOM 909 O O . LYS A 1 122 ? 16.328 1.345 -5.488 1 97.44 122 LYS A O 1
ATOM 914 N N . ILE A 1 123 ? 16.031 3.508 -5.988 1 97.25 123 ILE A N 1
ATOM 915 C CA . ILE A 1 123 ? 16.547 4.023 -4.723 1 97.25 123 ILE A CA 1
ATOM 916 C C . ILE A 1 123 ? 15.672 3.539 -3.574 1 97.25 123 ILE A C 1
ATOM 918 O O . ILE A 1 123 ? 14.445 3.49 -3.701 1 97.25 123 ILE A O 1
ATOM 922 N N . VAL A 1 124 ? 16.375 3.188 -2.492 1 98.69 124 VAL A N 1
ATOM 923 C CA . VAL A 1 124 ? 15.711 2.857 -1.236 1 98.69 124 VAL A CA 1
ATOM 924 C C . VAL A 1 124 ? 16.219 3.771 -0.124 1 98.69 124 VAL A C 1
ATOM 926 O O . VAL A 1 124 ? 17.438 3.947 0.036 1 98.69 124 VAL A O 1
ATOM 929 N N . GLU A 1 125 ? 15.328 4.406 0.531 1 98.62 125 GLU A N 1
ATOM 930 C CA . GLU A 1 125 ? 15.617 5.238 1.694 1 98.62 125 GLU A CA 1
ATOM 931 C C . GLU A 1 125 ? 14.844 4.762 2.922 1 98.62 125 GLU A C 1
ATOM 933 O O . GLU A 1 125 ? 13.797 4.121 2.793 1 98.62 125 GLU A O 1
ATOM 938 N N . LYS A 1 126 ? 15.391 4.973 4.035 1 98.38 126 LYS A N 1
ATOM 939 C CA . LYS A 1 126 ? 14.719 4.555 5.262 1 98.38 126 LYS A CA 1
ATOM 940 C C . LYS A 1 126 ? 14.711 5.676 6.293 1 98.38 126 LYS A C 1
ATOM 942 O O . LYS A 1 126 ? 15.672 6.438 6.402 1 98.38 126 LYS A O 1
ATOM 947 N N . TYR A 1 127 ? 13.633 5.852 6.957 1 98.69 127 TYR A N 1
ATOM 948 C CA . TYR A 1 127 ? 13.43 6.816 8.031 1 98.69 127 TYR A CA 1
ATOM 949 C C . TYR A 1 127 ? 13.461 6.133 9.391 1 98.69 127 TYR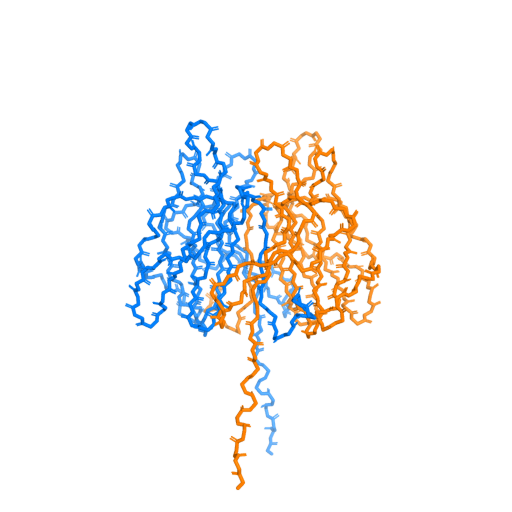 A C 1
ATOM 951 O O . TYR A 1 127 ? 12.609 5.297 9.695 1 98.69 127 TYR A O 1
ATOM 959 N N . ASN A 1 128 ? 14.469 6.484 10.188 1 98.56 128 ASN A N 1
ATOM 960 C CA . ASN A 1 128 ? 14.5 6.027 11.57 1 98.56 128 ASN A CA 1
ATOM 961 C C . ASN A 1 128 ? 13.531 6.82 12.445 1 98.56 128 ASN A C 1
ATOM 963 O O . ASN A 1 128 ? 13.766 7.996 12.727 1 98.56 128 ASN A O 1
ATOM 967 N N . ILE A 1 129 ? 12.531 6.16 12.898 1 97.88 129 ILE A N 1
ATOM 968 C CA . ILE A 1 129 ? 11.438 6.848 13.57 1 97.88 129 ILE A CA 1
ATOM 969 C C . ILE A 1 129 ? 11.938 7.473 14.875 1 97.88 129 ILE A C 1
ATOM 971 O O . ILE A 1 129 ? 11.633 8.625 15.172 1 97.88 129 ILE A O 1
ATOM 975 N N . ALA A 1 130 ? 12.695 6.754 15.594 1 97.19 130 ALA A N 1
ATOM 976 C CA . ALA A 1 130 ? 13.203 7.234 16.875 1 97.19 130 ALA A CA 1
ATOM 977 C C . ALA A 1 130 ? 14.148 8.414 16.688 1 97.19 130 ALA A C 1
ATOM 979 O O . ALA A 1 130 ? 14.102 9.391 17.438 1 97.19 130 ALA A O 1
ATOM 980 N N . GLU A 1 131 ? 14.945 8.344 15.703 1 97.81 131 GLU A N 1
ATOM 981 C CA . GLU A 1 131 ? 15.938 9.391 15.461 1 97.81 131 GLU A CA 1
ATOM 982 C C . GLU A 1 131 ? 15.336 10.547 14.656 1 97.81 131 GLU A C 1
ATOM 984 O O . GLU A 1 131 ? 15.922 11.625 14.594 1 97.81 131 GLU A O 1
ATOM 989 N N . ARG A 1 132 ? 14.289 10.328 14.016 1 97.88 132 ARG A N 1
ATOM 990 C CA . ARG A 1 132 ? 13.633 11.273 13.117 1 97.88 132 ARG A CA 1
ATOM 991 C C . ARG A 1 132 ? 14.586 11.727 12.016 1 97.88 132 ARG A C 1
ATOM 993 O O . ARG A 1 132 ? 14.719 12.922 11.75 1 97.88 132 ARG A O 1
ATOM 1000 N N . LYS A 1 133 ? 15.188 10.727 11.422 1 98.25 133 LYS A N 1
ATOM 1001 C CA . LYS A 1 133 ? 16.172 11 10.383 1 98.25 133 LYS A CA 1
ATOM 1002 C C . LYS A 1 133 ? 16.062 9.992 9.242 1 98.25 133 LYS A C 1
ATOM 1004 O O . LYS A 1 133 ? 15.734 8.828 9.469 1 98.25 133 LYS A O 1
ATOM 1009 N N . TRP A 1 134 ? 16.438 10.516 8.062 1 98.56 134 TRP A N 1
ATOM 1010 C CA . TRP A 1 134 ? 16.469 9.672 6.871 1 98.56 134 TRP A CA 1
ATOM 1011 C C . TRP A 1 134 ? 17.875 9.141 6.621 1 98.56 134 TRP A C 1
ATOM 1013 O O . TRP A 1 134 ? 18.859 9.859 6.82 1 98.56 134 TRP A O 1
ATOM 1023 N N . TYR A 1 135 ? 17.891 7.906 6.156 1 98.19 135 TYR A N 1
ATOM 1024 C CA . TYR A 1 135 ? 19.125 7.254 5.73 1 98.19 135 TYR A CA 1
ATOM 1025 C C . TYR A 1 135 ? 18.953 6.609 4.359 1 98.19 135 TYR A C 1
ATOM 1027 O O . TYR A 1 135 ? 17.828 6.41 3.896 1 98.19 135 TYR A O 1
ATOM 1035 N N . THR A 1 136 ? 20.094 6.336 3.734 1 97.5 136 THR A N 1
ATOM 1036 C CA . THR A 1 136 ? 20.078 5.547 2.506 1 97.5 136 THR A CA 1
ATOM 1037 C C . THR A 1 136 ? 20.156 4.055 2.814 1 97.5 136 THR A C 1
ATOM 1039 O O . THR A 1 136 ? 20.891 3.641 3.707 1 97.5 136 THR A O 1
ATOM 1042 N N . ALA A 1 137 ? 19.391 3.26 2.164 1 97.62 137 ALA A N 1
ATOM 1043 C CA . ALA A 1 137 ? 19.453 1.801 2.209 1 97.62 137 ALA A CA 1
ATOM 1044 C C . ALA A 1 137 ? 19.891 1.231 0.863 1 97.62 137 ALA A C 1
ATOM 1046 O O . ALA A 1 137 ? 19.922 1.946 -0.141 1 97.62 137 ALA A O 1
ATOM 1047 N N . PRO A 1 138 ? 20.359 -0.061 0.82 1 98 138 PRO A N 1
ATOM 1048 C CA . PRO A 1 138 ? 20.734 -0.641 -0.472 1 98 138 PRO A CA 1
ATOM 1049 C C . PRO A 1 138 ? 19.625 -0.541 -1.508 1 98 138 PRO A C 1
ATOM 1051 O O . PRO A 1 138 ? 18.453 -0.786 -1.189 1 98 138 PRO A O 1
ATOM 1054 N N . PRO A 1 139 ? 19.969 -0.135 -2.701 1 97.94 139 PRO A N 1
ATOM 1055 C CA . PRO A 1 139 ? 18.938 -0.048 -3.744 1 97.94 139 PRO A CA 1
ATOM 1056 C C . PRO A 1 139 ? 18.359 -1.411 -4.117 1 97.94 139 PRO A C 1
ATOM 1058 O O . PRO A 1 139 ? 19.031 -2.438 -3.934 1 97.94 139 PRO A O 1
ATOM 1061 N N . ILE A 1 140 ? 17.109 -1.412 -4.496 1 97.38 140 ILE A N 1
ATOM 1062 C CA . ILE A 1 140 ? 16.531 -2.631 -5.059 1 97.38 140 ILE A CA 1
ATOM 1063 C C . ILE A 1 140 ? 17.125 -2.883 -6.445 1 97.38 140 ILE A C 1
ATOM 1065 O O . ILE A 1 140 ? 17.719 -1.987 -7.043 1 97.38 140 ILE A O 1
ATOM 1069 N N . ASP A 1 141 ? 17 -4.008 -6.957 1 92.69 141 ASP A N 1
ATOM 1070 C CA . ASP A 1 141 ? 17.781 -4.473 -8.102 1 92.69 141 ASP A CA 1
ATOM 1071 C C . ASP A 1 141 ? 17.391 -3.715 -9.375 1 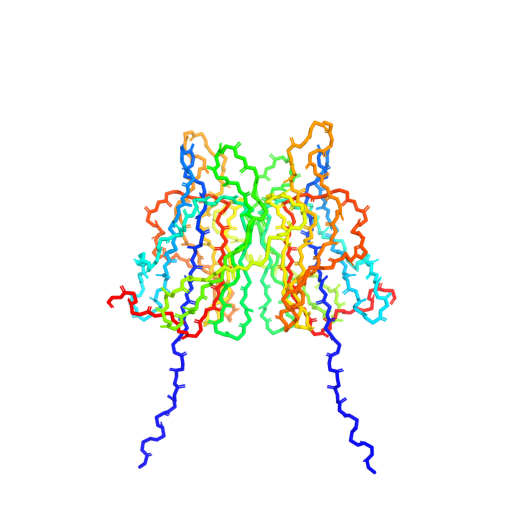92.69 141 ASP A C 1
ATOM 1073 O O . ASP A 1 141 ? 18.266 -3.365 -10.18 1 92.69 141 ASP A O 1
ATOM 1077 N N . ASN A 1 142 ? 16.172 -3.488 -9.609 1 92.81 142 ASN A N 1
ATOM 1078 C CA . ASN A 1 142 ? 15.688 -2.838 -10.828 1 92.81 142 ASN A CA 1
ATOM 1079 C C . ASN A 1 142 ? 14.945 -1.542 -10.516 1 92.81 142 ASN A C 1
ATOM 1081 O O . ASN A 1 142 ? 14.281 -1.435 -9.484 1 92.81 142 ASN A O 1
ATOM 1085 N N . ASN A 1 143 ? 15.141 -0.602 -11.484 1 95.31 143 ASN A N 1
ATOM 1086 C CA . ASN A 1 143 ? 14.172 0.488 -11.422 1 95.31 143 ASN A CA 1
ATOM 1087 C C . ASN A 1 143 ? 12.742 -0.036 -11.391 1 95.31 143 ASN A C 1
ATOM 1089 O O . ASN A 1 143 ? 12.398 -0.975 -12.109 1 95.31 143 ASN A O 1
ATOM 1093 N N . CYS A 1 144 ? 11.992 0.544 -10.445 1 96.12 144 CYS A N 1
ATOM 1094 C CA . CYS A 1 144 ? 10.648 -0.004 -10.32 1 96.12 144 CYS A CA 1
ATOM 1095 C C . CYS A 1 144 ? 9.703 1.007 -9.68 1 96.12 144 CYS A C 1
ATOM 1097 O O . CYS A 1 144 ? 10.07 1.678 -8.711 1 96.12 144 CYS A O 1
ATOM 1099 N N . SER A 1 145 ? 8.539 1.127 -10.266 1 98.19 145 SER A N 1
ATOM 1100 C CA . SER A 1 145 ? 7.402 1.83 -9.68 1 98.19 145 SER A CA 1
ATOM 1101 C C . SER A 1 145 ? 6.188 0.919 -9.57 1 98.19 145 SER A C 1
ATOM 1103 O O . SER A 1 145 ? 6.172 -0.176 -10.133 1 98.19 145 SER A O 1
ATOM 1105 N N . ALA A 1 146 ? 5.227 1.353 -8.789 1 98.25 146 ALA A N 1
ATOM 1106 C CA . ALA A 1 146 ? 3.957 0.646 -8.648 1 98.25 146 ALA A CA 1
ATOM 1107 C C . ALA A 1 146 ? 4.172 -0.769 -8.117 1 98.25 146 ALA A C 1
ATOM 1109 O O . ALA A 1 146 ? 3.453 -1.696 -8.5 1 98.25 146 ALA A O 1
ATOM 1110 N N . SER A 1 147 ? 5.27 -0.994 -7.383 1 98.75 147 SER A N 1
ATOM 1111 C CA . SER A 1 147 ? 5.41 -2.182 -6.547 1 98.75 147 SER A CA 1
ATOM 1112 C C . SER A 1 147 ? 4.664 -2.018 -5.227 1 98.75 147 SER A C 1
ATOM 1114 O O . SER A 1 147 ? 4.109 -0.952 -4.949 1 98.75 147 SER A O 1
ATOM 1116 N N . VAL A 1 148 ? 4.586 -3.023 -4.473 1 98.75 148 VAL A N 1
ATOM 1117 C CA . VAL A 1 148 ? 3.975 -2.994 -3.148 1 98.75 148 VAL A CA 1
ATOM 1118 C C . VAL A 1 148 ? 4.828 -3.799 -2.17 1 98.75 148 VAL A C 1
ATOM 1120 O O . VAL A 1 148 ? 5.523 -4.738 -2.568 1 98.75 148 VAL A O 1
ATOM 1123 N N . ALA A 1 149 ? 4.812 -3.373 -0.922 1 98.44 149 ALA A N 1
ATOM 1124 C CA . ALA A 1 149 ? 5.656 -4.016 0.082 1 98.44 149 ALA A CA 1
ATOM 1125 C C . ALA A 1 149 ? 4.844 -4.406 1.313 1 98.44 149 ALA A C 1
ATOM 1127 O O . ALA A 1 149 ? 3.771 -3.848 1.56 1 98.44 149 ALA A O 1
ATOM 1128 N N . CYS A 1 150 ? 5.328 -5.34 2.012 1 96.88 150 CYS A N 1
ATOM 1129 C CA . CYS A 1 150 ? 4.812 -5.773 3.305 1 96.88 150 CYS A CA 1
ATOM 1130 C C . CYS A 1 150 ? 5.941 -6.238 4.215 1 96.88 150 CYS A C 1
ATOM 1132 O O . CYS A 1 150 ? 7.117 -6.066 3.891 1 96.88 150 CYS A O 1
ATOM 1134 N N . VAL A 1 151 ? 5.605 -6.648 5.43 1 94.69 151 VAL A N 1
ATOM 1135 C CA . VAL A 1 151 ? 6.582 -7.215 6.355 1 94.69 151 VAL A CA 1
ATOM 1136 C C . VAL A 1 151 ? 6.109 -8.594 6.824 1 94.69 151 VAL A C 1
ATOM 1138 O O . VAL A 1 151 ? 4.941 -8.773 7.164 1 94.69 151 VAL A O 1
ATOM 1141 N N . VAL A 1 152 ? 7.039 -9.523 6.777 1 91.38 152 VAL A N 1
ATOM 1142 C CA . VAL A 1 152 ? 6.711 -10.883 7.18 1 91.38 152 VAL A CA 1
ATOM 1143 C C . VAL A 1 152 ? 7.758 -11.398 8.164 1 91.38 152 VAL A C 1
ATOM 1145 O O . VAL A 1 152 ? 8.922 -10.992 8.109 1 91.38 152 VAL A O 1
ATOM 1148 N N . PRO A 1 153 ? 7.324 -12.242 9.203 1 81.81 153 PRO A N 1
ATOM 1149 C CA . PRO A 1 153 ? 8.289 -12.766 10.172 1 81.81 153 PRO A CA 1
ATOM 1150 C C . PRO A 1 153 ? 9.289 -13.734 9.547 1 81.81 153 PRO A C 1
ATOM 1152 O O . PRO A 1 153 ? 10.391 -13.914 10.07 1 81.81 153 PRO A O 1
ATOM 1155 N N . ASP A 1 154 ? 8.836 -14.484 8.641 1 76.44 154 ASP A N 1
ATOM 1156 C CA . ASP A 1 154 ? 9.703 -15.469 7.992 1 76.44 154 ASP A CA 1
ATOM 1157 C C . ASP A 1 154 ? 9.328 -15.641 6.52 1 76.44 154 ASP A C 1
ATOM 1159 O O . ASP A 1 154 ? 8.172 -15.469 6.141 1 76.44 154 ASP A O 1
ATOM 1163 N N . LEU A 1 155 ? 10.266 -15.453 5.812 1 70.31 155 LEU A N 1
ATOM 1164 C CA . LEU A 1 155 ? 10.008 -15.773 4.414 1 70.31 155 LEU A CA 1
ATOM 1165 C C . LEU A 1 155 ? 10.953 -16.875 3.924 1 70.31 155 LEU A C 1
ATOM 1167 O O . LEU A 1 155 ? 12.125 -16.891 4.281 1 70.31 155 LEU A O 1
ATOM 1171 N N . ALA A 1 156 ? 10.289 -18.031 3.629 1 62.66 156 ALA A N 1
ATOM 1172 C CA . ALA A 1 156 ? 11.039 -19.234 3.246 1 62.66 156 ALA A CA 1
ATOM 1173 C C . ALA A 1 156 ? 12.398 -18.859 2.66 1 62.66 156 ALA A C 1
ATOM 1175 O O . ALA A 1 156 ? 12.625 -17.703 2.293 1 62.66 156 ALA A O 1
ATOM 1176 N N . ASN A 1 157 ? 13.508 -19.797 2.701 1 51.34 157 ASN A N 1
ATOM 1177 C CA . ASN A 1 157 ? 14.938 -19.797 2.402 1 51.34 157 ASN A CA 1
ATOM 1178 C C . ASN A 1 157 ? 15.242 -19.016 1.121 1 51.34 157 ASN A C 1
ATOM 1180 O O . ASN A 1 157 ? 15.203 -19.578 0.026 1 51.34 157 ASN A O 1
ATOM 1184 N N . PRO A 1 158 ? 15.07 -17.734 1.285 1 45.25 158 PRO A N 1
ATOM 1185 C CA . PRO A 1 158 ? 15.539 -17.141 0.036 1 45.25 158 PRO A CA 1
ATOM 1186 C C . PRO A 1 158 ? 16.922 -17.641 -0.372 1 45.25 158 PRO A C 1
ATOM 1188 O O . PRO A 1 158 ? 17.25 -17.656 -1.562 1 45.25 158 PRO A O 1
ATOM 1191 N N . GLY A 1 159 ? 17.938 -17.641 0.501 1 36.09 159 GLY A N 1
ATOM 1192 C CA . GLY A 1 159 ? 19.188 -18.328 0.207 1 36.09 159 GLY A CA 1
ATOM 1193 C C . GLY A 1 159 ? 19.109 -19.828 0.376 1 36.09 159 GLY A C 1
ATOM 1194 O O . GLY A 1 159 ? 18.219 -20.328 1.066 1 36.09 159 GLY A O 1
ATOM 1195 N N . MET B 1 1 ? 20.5 -21.344 31.406 1 26.72 1 MET B N 1
ATOM 1196 C CA . MET B 1 1 ? 19.25 -21.328 30.656 1 26.72 1 MET B CA 1
ATOM 1197 C C . MET B 1 1 ? 19.203 -20.141 29.703 1 26.72 1 MET B C 1
ATOM 1199 O O . MET B 1 1 ? 19.219 -18.984 30.156 1 26.72 1 MET B O 1
ATOM 1203 N N . THR B 1 2 ? 19.984 -20.156 28.688 1 36.97 2 THR B N 1
ATOM 1204 C CA . THR B 1 2 ? 20.109 -19.062 27.734 1 36.97 2 THR B CA 1
ATOM 1205 C C . THR B 1 2 ? 18.734 -18.625 27.219 1 36.97 2 THR B C 1
ATOM 1207 O O . THR B 1 2 ? 17.938 -19.453 26.797 1 36.97 2 THR B O 1
ATOM 1210 N N . HIS B 1 3 ? 18.031 -17.828 27.906 1 40.03 3 HIS B N 1
ATOM 1211 C CA . HIS B 1 3 ? 16.797 -17.219 27.422 1 40.03 3 HIS B CA 1
ATOM 1212 C C . HIS B 1 3 ? 16.922 -16.828 25.938 1 40.03 3 HIS B C 1
ATOM 1214 O O . HIS B 1 3 ? 17.625 -15.875 25.609 1 40.03 3 HIS B O 1
ATOM 1220 N N . THR B 1 4 ? 17.141 -17.703 25.047 1 41.09 4 THR B N 1
ATOM 1221 C CA . THR B 1 4 ? 17.188 -17.438 23.609 1 41.09 4 THR B CA 1
ATOM 1222 C C . THR B 1 4 ? 16 -16.578 23.188 1 41.09 4 THR B C 1
ATOM 1224 O O . THR B 1 4 ? 14.852 -17 23.266 1 41.09 4 THR B O 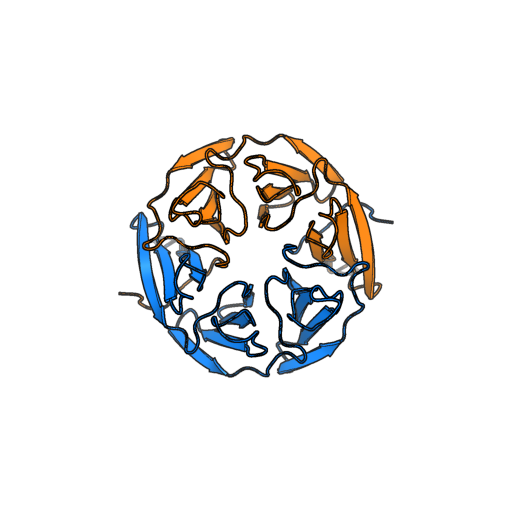1
ATOM 1227 N N . SER B 1 5 ? 15.906 -15.398 23.578 1 45.06 5 SER B N 1
ATOM 1228 C CA . SER B 1 5 ? 14.922 -14.438 23.094 1 45.06 5 SER B CA 1
ATOM 1229 C C . SER B 1 5 ? 14.609 -14.672 21.609 1 45.06 5 SER B C 1
ATOM 1231 O O . SER B 1 5 ? 15.523 -14.781 20.797 1 45.06 5 SER B O 1
ATOM 1233 N N . ASN B 1 6 ? 13.82 -15.617 21.25 1 46.38 6 ASN B N 1
ATOM 1234 C CA . ASN B 1 6 ? 13.383 -15.984 19.906 1 46.38 6 ASN B CA 1
ATOM 1235 C C . ASN B 1 6 ? 13.148 -14.75 19.031 1 46.38 6 ASN B C 1
ATOM 1237 O O . ASN B 1 6 ? 12.07 -14.164 19.062 1 46.38 6 ASN B O 1
ATOM 1241 N N . PHE B 1 7 ? 14.172 -13.93 18.844 1 53.06 7 PHE B N 1
ATOM 1242 C CA . PHE B 1 7 ? 14.148 -12.789 17.938 1 53.06 7 PHE B CA 1
ATOM 1243 C C . PHE B 1 7 ? 13.641 -13.211 16.562 1 53.06 7 PHE B C 1
ATOM 1245 O O . PHE B 1 7 ? 14.234 -14.078 15.906 1 53.06 7 PHE B O 1
ATOM 1252 N N . VAL B 1 8 ? 12.344 -13.156 16.375 1 64.62 8 VAL B N 1
ATOM 1253 C CA . VAL B 1 8 ? 11.781 -13.477 15.062 1 64.62 8 VAL B CA 1
ATOM 1254 C C . VAL B 1 8 ? 12.281 -12.477 14.023 1 64.62 8 VAL B C 1
ATOM 1256 O O . VAL B 1 8 ? 12.086 -11.266 14.18 1 64.62 8 VAL B O 1
ATOM 1259 N N . LEU B 1 9 ? 13.227 -12.992 13.203 1 74.06 9 LEU B N 1
ATOM 1260 C CA . LEU B 1 9 ? 13.695 -12.164 12.094 1 74.06 9 LEU B CA 1
ATOM 1261 C C . LEU B 1 9 ? 12.547 -11.797 11.164 1 74.06 9 LEU B C 1
ATOM 1263 O O . LEU B 1 9 ? 11.672 -12.625 10.898 1 74.06 9 LEU B O 1
ATOM 1267 N N . ARG B 1 10 ? 12.461 -10.484 10.883 1 86.62 10 ARG B N 1
ATOM 1268 C CA . ARG B 1 10 ? 11.438 -10.023 9.945 1 86.62 10 ARG B CA 1
ATOM 1269 C C . ARG B 1 10 ? 12.062 -9.609 8.617 1 86.62 10 ARG B C 1
ATOM 1271 O O . ARG B 1 10 ? 13.234 -9.219 8.57 1 86.62 10 ARG B O 1
ATOM 1278 N N . TYR B 1 11 ? 11.32 -9.914 7.523 1 90.44 11 TYR B N 1
ATOM 1279 C CA . TYR B 1 11 ? 11.734 -9.602 6.16 1 90.44 11 TYR B CA 1
ATOM 1280 C C . TYR B 1 11 ? 10.766 -8.625 5.504 1 90.44 11 TYR B C 1
ATOM 1282 O O . TYR B 1 11 ? 9.625 -8.477 5.957 1 90.44 11 TYR B O 1
ATOM 1290 N N . LEU B 1 12 ? 11.32 -7.953 4.523 1 95.25 12 LEU B N 1
ATOM 1291 C CA . LEU B 1 12 ? 10.547 -6.953 3.795 1 95.25 12 LEU B CA 1
ATOM 1292 C C . LEU B 1 12 ? 10.492 -7.289 2.307 1 95.25 12 LEU B C 1
ATOM 1294 O O . LEU B 1 12 ? 11.383 -6.906 1.547 1 95.25 12 LEU B O 1
ATOM 1298 N N . PRO B 1 13 ? 9.492 -8.047 1.891 1 95.81 13 PRO B N 1
ATOM 1299 C CA . PRO B 1 13 ? 9.32 -8.312 0.463 1 95.81 13 PRO B CA 1
ATOM 1300 C C . PRO B 1 13 ? 8.75 -7.121 -0.3 1 95.81 13 PRO B C 1
ATOM 1302 O O . PRO B 1 13 ? 7.867 -6.422 0.21 1 95.81 13 PRO B O 1
ATOM 1305 N N . SER B 1 14 ? 9.289 -6.801 -1.404 1 97.5 14 SER B N 1
ATOM 1306 C CA . SER B 1 14 ? 8.742 -5.926 -2.441 1 97.5 14 SER B CA 1
ATOM 1307 C C . SER B 1 14 ? 8.242 -6.73 -3.635 1 97.5 14 SER B C 1
ATOM 1309 O O . SER B 1 14 ? 8.977 -7.543 -4.199 1 97.5 14 SER B O 1
ATOM 1311 N N . VAL B 1 15 ? 7 -6.516 -4.008 1 97.56 15 VAL B N 1
ATOM 1312 C CA . VAL B 1 15 ? 6.305 -7.402 -4.934 1 97.56 15 VAL B CA 1
ATOM 1313 C C . VAL B 1 15 ? 6 -6.66 -6.23 1 97.56 15 VAL B C 1
ATOM 1315 O O . VAL B 1 15 ? 5.309 -5.637 -6.223 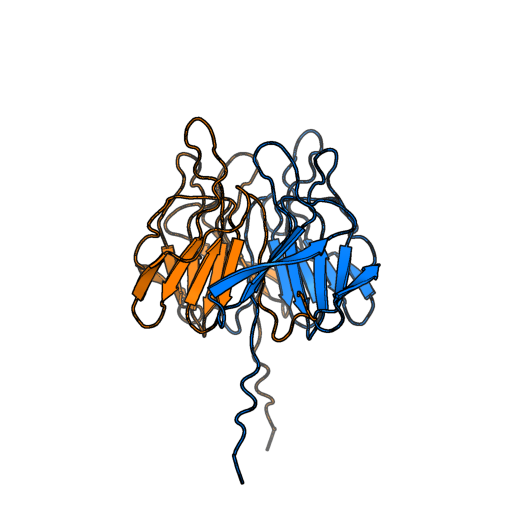1 97.56 15 VAL B O 1
ATOM 1318 N N . GLY B 1 16 ? 6.492 -7.219 -7.355 1 98.38 16 GLY B N 1
ATOM 1319 C CA . GLY B 1 16 ? 6.168 -6.727 -8.688 1 98.38 16 GLY B CA 1
ATOM 1320 C C . GLY B 1 16 ? 6.641 -5.309 -8.93 1 98.38 16 GLY B C 1
ATOM 1321 O O . GLY B 1 16 ? 7.707 -4.914 -8.453 1 98.38 16 GLY B O 1
ATOM 1322 N N . GLY B 1 17 ? 5.855 -4.613 -9.742 1 98.5 17 GLY B N 1
ATOM 1323 C CA . GLY B 1 17 ? 6.176 -3.25 -10.141 1 98.5 17 GLY B CA 1
ATOM 1324 C C . GLY B 1 17 ? 6.473 -3.117 -11.625 1 98.5 17 GLY B C 1
ATOM 1325 O O . GLY B 1 17 ? 6.387 -4.094 -12.375 1 98.5 17 GLY B O 1
ATOM 1326 N N . PHE B 1 18 ? 6.672 -1.904 -11.953 1 97.81 18 PHE B N 1
ATOM 1327 C CA . PHE B 1 18 ? 6.926 -1.521 -13.336 1 97.81 18 PHE B CA 1
ATOM 1328 C C . PHE B 1 18 ? 8.297 -0.873 -13.477 1 97.81 18 PHE B C 1
ATOM 1330 O O . PHE B 1 18 ? 8.617 0.081 -12.766 1 97.81 18 PHE B O 1
ATOM 1337 N N . THR B 1 19 ? 9.125 -1.31 -14.438 1 96.75 19 THR B N 1
ATOM 1338 C CA . THR B 1 19 ? 10.5 -0.841 -14.57 1 96.75 19 THR B CA 1
ATOM 1339 C C . THR B 1 19 ? 10.57 0.389 -15.477 1 96.75 19 THR B C 1
ATOM 1341 O O . THR B 1 19 ? 11.625 1.023 -15.586 1 96.75 19 THR B O 1
ATOM 1344 N N . GLY B 1 20 ? 9.523 0.774 -16.016 1 93.44 20 GLY B N 1
ATOM 1345 C CA . GLY B 1 20 ? 9.523 1.744 -17.094 1 93.44 20 GLY B CA 1
ATOM 1346 C C . GLY B 1 20 ? 9.398 1.108 -18.469 1 93.44 20 GLY B C 1
ATOM 1347 O O . GLY B 1 20 ? 8.969 1.758 -19.422 1 93.44 20 GLY B O 1
ATOM 1348 N N . HIS B 1 21 ? 9.773 -0.213 -18.547 1 93.69 21 HIS B N 1
ATOM 1349 C CA . HIS B 1 21 ? 9.727 -0.91 -19.828 1 93.69 21 HIS B CA 1
ATOM 1350 C C . HIS B 1 21 ? 8.953 -2.219 -19.719 1 93.69 21 HIS B C 1
ATOM 1352 O O . HIS B 1 21 ? 8.375 -2.689 -20.703 1 93.69 21 HIS B O 1
ATOM 1358 N N . SER B 1 22 ? 9.008 -2.811 -18.547 1 95.94 22 SER B N 1
ATOM 1359 C CA . SER B 1 22 ? 8.344 -4.094 -18.344 1 95.94 22 SER B CA 1
ATOM 1360 C C . SER B 1 22 ? 7.719 -4.176 -16.953 1 95.94 22 SER B C 1
ATOM 1362 O O . SER B 1 22 ? 8.094 -3.428 -16.047 1 95.94 22 SER B O 1
ATOM 1364 N N . VAL B 1 23 ? 6.703 -5.09 -16.859 1 98.19 23 VAL B N 1
ATOM 1365 C CA . VAL B 1 23 ? 6.102 -5.398 -15.57 1 98.19 23 VAL B CA 1
ATOM 1366 C C . VAL B 1 23 ? 6.82 -6.586 -14.93 1 98.19 23 VAL B C 1
ATOM 1368 O O . VAL B 1 23 ? 7.09 -7.59 -15.602 1 98.19 23 VAL B O 1
ATOM 1371 N N . LEU B 1 24 ? 7.086 -6.469 -13.656 1 98.06 24 LEU B N 1
ATOM 1372 C CA . LEU B 1 24 ? 7.91 -7.453 -12.961 1 98.06 24 LEU B CA 1
ATOM 1373 C C . LEU B 1 24 ? 7.051 -8.57 -12.391 1 98.06 24 LEU B C 1
ATOM 1375 O O . LEU B 1 24 ? 5.922 -8.336 -11.953 1 98.06 24 LEU B O 1
ATOM 1379 N N . ASP B 1 25 ? 7.625 -9.773 -12.328 1 97.12 25 ASP B N 1
ATOM 1380 C CA . ASP B 1 25 ? 7.016 -10.914 -11.648 1 97.12 25 ASP B CA 1
ATOM 1381 C C . ASP B 1 25 ? 7.809 -11.297 -10.398 1 97.12 25 ASP B C 1
ATOM 1383 O O . ASP B 1 25 ? 7.586 -12.359 -9.82 1 97.12 25 ASP B O 1
ATOM 1387 N N . SER B 1 26 ? 8.68 -10.461 -9.977 1 95.12 26 SER B N 1
ATOM 1388 C CA . SER B 1 26 ? 9.602 -10.797 -8.898 1 95.12 26 SER B CA 1
ATOM 1389 C C . SER B 1 26 ? 9.023 -10.43 -7.539 1 95.12 26 SER B C 1
ATOM 1391 O O . SER B 1 26 ? 8.25 -9.469 -7.426 1 95.12 26 SER B O 1
ATOM 1393 N N . VAL B 1 27 ? 9.367 -11.188 -6.566 1 94.81 27 VAL B N 1
ATOM 1394 C CA . VAL B 1 27 ? 9.305 -10.82 -5.156 1 94.81 27 VAL B CA 1
ATOM 1395 C C . VAL B 1 27 ? 10.719 -10.703 -4.594 1 94.81 27 VAL B C 1
ATOM 1397 O O . VAL B 1 27 ? 11.406 -11.711 -4.406 1 94.81 27 VAL B O 1
ATOM 1400 N N . ASP B 1 28 ? 11.148 -9.477 -4.355 1 95.19 28 ASP B N 1
ATOM 1401 C CA . ASP B 1 28 ? 12.477 -9.195 -3.809 1 95.19 28 ASP B CA 1
ATOM 1402 C C . ASP B 1 28 ? 12.398 -8.922 -2.309 1 95.19 28 ASP B C 1
ATOM 1404 O O . ASP B 1 28 ? 11.609 -8.086 -1.865 1 95.19 28 ASP B O 1
ATOM 1408 N N . CYS B 1 29 ? 13.219 -9.578 -1.582 1 93.88 29 CYS B N 1
ATOM 1409 C CA . CYS B 1 29 ? 13.133 -9.484 -0.129 1 93.88 29 CYS B CA 1
ATOM 1410 C C . CYS B 1 29 ? 14.383 -8.836 0.45 1 93.88 29 CYS B C 1
ATOM 1412 O O . CYS B 1 29 ? 15.5 -9.25 0.149 1 93.88 29 CYS B O 1
ATOM 1414 N N . TYR B 1 30 ? 14.117 -7.832 1.234 1 95.19 30 TYR B N 1
ATOM 1415 C CA . TYR B 1 30 ? 15.203 -7.23 2 1 95.19 30 TYR B CA 1
ATOM 1416 C C . TYR B 1 30 ? 15.43 -7.977 3.309 1 95.19 30 TYR B C 1
ATOM 1418 O O . TYR B 1 30 ? 14.484 -8.211 4.066 1 95.19 30 TYR B O 1
ATOM 1426 N N . ASP B 1 31 ? 16.672 -8.273 3.547 1 90.31 31 ASP B N 1
ATOM 1427 C CA . ASP B 1 31 ? 17.109 -8.875 4.805 1 90.31 31 ASP B CA 1
ATOM 1428 C C . ASP B 1 31 ? 17.953 -7.887 5.617 1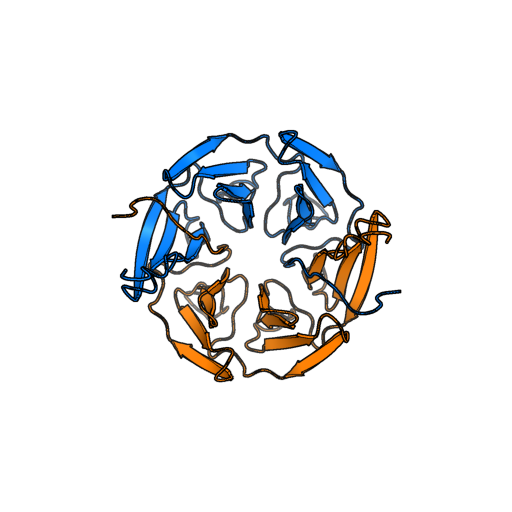 90.31 31 ASP B C 1
ATOM 1430 O O . ASP B 1 31 ? 19.078 -7.574 5.254 1 90.31 31 ASP B O 1
ATOM 1434 N N . PRO B 1 32 ? 17.344 -7.457 6.746 1 89.62 32 PRO B N 1
ATOM 1435 C CA . PRO B 1 32 ? 18.078 -6.457 7.52 1 89.62 32 PRO B CA 1
ATOM 1436 C C . PRO B 1 32 ? 19.359 -7.016 8.133 1 89.62 32 PRO B C 1
ATOM 1438 O O . PRO B 1 32 ? 20.281 -6.262 8.43 1 89.62 32 PRO B O 1
ATOM 1441 N N . SER B 1 33 ? 19.422 -8.297 8.352 1 89.06 33 SER B N 1
ATOM 1442 C CA . SER B 1 33 ? 20.609 -8.891 8.945 1 89.06 33 SER B CA 1
ATOM 1443 C C . SER B 1 33 ? 21.781 -8.867 7.977 1 89.06 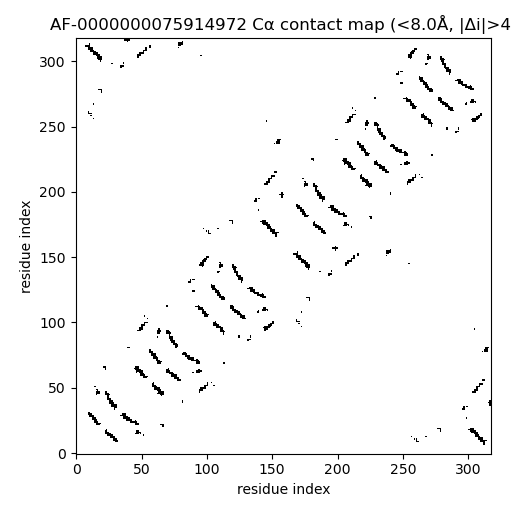33 SER B C 1
ATOM 1445 O O . SER B 1 33 ? 22.938 -8.75 8.398 1 89.06 33 SER B O 1
ATOM 1447 N N . THR B 1 34 ? 21.547 -8.953 6.691 1 91.44 34 THR B N 1
ATOM 1448 C CA . THR B 1 34 ? 22.609 -8.914 5.691 1 91.44 34 THR B CA 1
ATOM 1449 C C . THR B 1 34 ? 22.594 -7.59 4.938 1 91.44 34 THR B C 1
ATOM 1451 O O . THR B 1 34 ? 23.484 -7.32 4.129 1 91.44 34 THR B O 1
ATOM 1454 N N . ASP B 1 35 ? 21.625 -6.77 5.156 1 93.75 35 ASP B N 1
ATOM 1455 C CA . ASP B 1 35 ? 21.453 -5.477 4.5 1 93.75 35 ASP B CA 1
ATOM 1456 C C . ASP B 1 35 ? 21.484 -5.621 2.979 1 93.75 35 ASP B C 1
ATOM 1458 O O . ASP B 1 35 ? 22.25 -4.926 2.303 1 93.75 35 ASP B O 1
ATOM 1462 N N . SER B 1 36 ? 20.625 -6.527 2.475 1 94.81 36 SER B N 1
ATOM 1463 C CA . SER B 1 36 ? 20.641 -6.82 1.045 1 94.81 36 SER B CA 1
ATOM 1464 C C . SER B 1 36 ? 19.281 -7.301 0.562 1 94.81 36 SER B C 1
ATOM 1466 O O . SER B 1 36 ? 18.438 -7.695 1.367 1 94.81 36 SER B O 1
ATOM 1468 N N . TRP B 1 37 ? 19.156 -7.18 -0.783 1 95.5 37 TRP B N 1
ATOM 1469 C CA . TRP B 1 37 ? 17.953 -7.66 -1.462 1 95.5 37 TRP B CA 1
ATOM 1470 C C . TRP B 1 37 ? 18.219 -8.977 -2.18 1 95.5 37 TRP B C 1
ATOM 1472 O O . TRP B 1 37 ? 19.266 -9.148 -2.805 1 95.5 37 TRP B O 1
ATOM 1482 N N . THR B 1 38 ? 17.266 -9.875 -2.053 1 93 38 THR B N 1
ATOM 1483 C CA . THR B 1 38 ? 17.328 -11.133 -2.785 1 93 38 THR B CA 1
ATOM 1484 C C . THR B 1 38 ? 15.969 -11.477 -3.381 1 93 38 THR B C 1
ATOM 1486 O O . THR B 1 38 ? 14.938 -11.305 -2.73 1 93 38 THR B O 1
ATOM 1489 N N . ARG B 1 39 ? 16 -11.961 -4.641 1 92.69 39 ARG B N 1
ATOM 1490 C CA . ARG B 1 39 ? 14.758 -12.492 -5.199 1 92.69 39 ARG B CA 1
ATOM 1491 C C . ARG B 1 39 ? 14.383 -13.812 -4.551 1 92.69 39 ARG B C 1
ATOM 1493 O O . ARG B 1 39 ? 15.172 -14.766 -4.57 1 92.69 39 ARG B O 1
ATOM 1500 N N . VAL B 1 40 ? 13.195 -13.891 -4.043 1 90.69 40 VAL B N 1
ATOM 1501 C CA . VAL B 1 40 ? 12.883 -15.078 -3.258 1 90.69 40 VAL B CA 1
ATOM 1502 C C . VAL B 1 40 ? 11.883 -15.953 -4.016 1 90.69 40 VAL B C 1
ATOM 1504 O O . VAL B 1 40 ? 11.906 -17.188 -3.895 1 90.69 40 VAL B O 1
ATOM 1507 N N . VAL B 1 41 ? 10.977 -15.414 -4.684 1 90.12 41 VAL B N 1
ATOM 1508 C CA . VAL B 1 41 ? 10.023 -16.172 -5.484 1 90.12 41 VAL B CA 1
ATOM 1509 C C . VAL B 1 41 ? 9.648 -15.383 -6.734 1 90.12 41 VAL B C 1
ATOM 1511 O O . VAL B 1 41 ? 9.859 -14.172 -6.797 1 90.12 41 VAL B O 1
ATOM 1514 N N . THR B 1 42 ? 9.211 -16.094 -7.746 1 93.44 42 THR B N 1
ATOM 1515 C CA . THR B 1 42 ? 8.656 -15.523 -8.969 1 93.44 42 THR B CA 1
ATOM 1516 C C . THR B 1 42 ? 7.148 -15.75 -9.039 1 93.44 42 THR B C 1
ATOM 1518 O O . THR B 1 42 ? 6.676 -16.875 -8.883 1 93.44 42 THR B O 1
ATOM 1521 N N . MET B 1 43 ? 6.453 -14.68 -9.156 1 93.88 43 MET B N 1
ATOM 1522 C CA . MET B 1 43 ? 5.004 -14.812 -9.281 1 93.88 43 MET B CA 1
ATOM 1523 C C . MET B 1 43 ? 4.629 -15.492 -10.594 1 93.88 43 MET B C 1
ATOM 1525 O O . MET B 1 43 ? 5.391 -15.445 -11.562 1 93.88 43 MET B O 1
ATOM 1529 N N . SER B 1 44 ? 3.439 -16.094 -10.617 1 92.19 44 SER B N 1
ATOM 1530 C CA . SER B 1 44 ? 2.945 -16.734 -11.828 1 92.19 44 SER B CA 1
ATOM 1531 C C . SER B 1 44 ? 2.625 -15.719 -12.906 1 92.19 44 SER B C 1
ATOM 1533 O O . SER B 1 44 ? 2.68 -16.031 -14.102 1 92.19 44 SER B O 1
ATOM 1535 N N . THR B 1 45 ? 2.279 -14.531 -12.516 1 94.62 45 THR B N 1
ATOM 1536 C CA . THR B 1 45 ? 1.939 -13.438 -13.414 1 94.62 45 THR B CA 1
ATOM 1537 C C . THR B 1 45 ? 2.609 -12.141 -12.969 1 94.62 45 THR B C 1
ATOM 1539 O O . THR B 1 45 ? 2.592 -11.797 -11.789 1 94.62 45 THR B O 1
ATOM 1542 N N . PRO B 1 46 ? 3.266 -11.414 -13.945 1 97.94 46 PRO B N 1
ATOM 1543 C CA . PRO B 1 46 ? 3.777 -10.094 -13.578 1 97.94 46 PRO B CA 1
ATOM 1544 C C . PRO B 1 46 ? 2.674 -9.133 -13.148 1 97.94 46 PRO B C 1
ATOM 1546 O O . PRO B 1 46 ? 1.555 -9.203 -13.664 1 97.94 46 PRO B O 1
ATOM 1549 N N . ARG B 1 47 ? 2.992 -8.25 -12.203 1 98.56 47 ARG B N 1
ATOM 1550 C CA . ARG B 1 47 ? 1.966 -7.344 -11.688 1 98.56 47 ARG B CA 1
ATOM 1551 C C . ARG B 1 47 ? 2.547 -5.965 -11.391 1 98.56 47 ARG B C 1
ATOM 1553 O O . ARG B 1 47 ? 3.572 -5.852 -10.719 1 98.56 47 ARG B O 1
ATOM 1560 N N . SER B 1 48 ? 1.963 -4.996 -11.891 1 98.56 48 SER B N 1
ATOM 1561 C CA . SER B 1 48 ? 2.166 -3.613 -11.461 1 98.56 48 SER B CA 1
ATOM 1562 C C . SER B 1 48 ? 0.876 -3.008 -10.914 1 98.56 48 SER B C 1
ATOM 1564 O O . SER B 1 48 ? -0.212 -3.301 -11.414 1 98.56 48 SER B O 1
ATOM 1566 N N . GLY B 1 49 ? 1.006 -2.178 -9.875 1 98.62 49 GLY B N 1
ATOM 1567 C CA . GLY B 1 49 ? -0.182 -1.58 -9.289 1 98.62 49 GLY B CA 1
ATOM 1568 C C . GLY B 1 49 ? -1.031 -2.574 -8.516 1 98.62 49 GLY B C 1
ATOM 1569 O O . GLY B 1 49 ? -2.238 -2.381 -8.359 1 98.62 49 GLY B O 1
ATOM 1570 N N . ALA B 1 50 ? -0.438 -3.729 -8.125 1 98.81 50 ALA B N 1
ATOM 1571 C CA . ALA B 1 50 ? -1.096 -4.715 -7.27 1 98.81 50 ALA B CA 1
ATOM 1572 C C . ALA B 1 50 ? -0.996 -4.316 -5.801 1 98.81 50 ALA B C 1
ATOM 1574 O O . ALA B 1 50 ? -0.364 -3.312 -5.465 1 98.81 50 ALA B O 1
ATOM 1575 N N . GLN B 1 51 ? -1.7 -4.98 -4.984 1 98.88 51 GLN B N 1
ATOM 1576 C CA . GLN B 1 51 ? -1.533 -4.852 -3.541 1 98.88 51 GLN B CA 1
ATOM 1577 C C . GLN B 1 51 ? -1.138 -6.188 -2.914 1 98.88 51 GLN B C 1
ATOM 1579 O O . GLN B 1 51 ? -1.418 -7.25 -3.475 1 98.88 51 GLN B O 1
ATOM 1584 N N . VAL B 1 52 ? -0.486 -6.098 -1.834 1 98.5 52 VAL B N 1
ATOM 1585 C CA . VAL B 1 52 ? -0.176 -7.27 -1.022 1 98.5 52 VAL B CA 1
ATOM 1586 C C . VAL B 1 52 ? -0.578 -7.016 0.429 1 98.5 52 VAL B C 1
ATOM 1588 O O . VAL B 1 52 ? -0.338 -5.93 0.964 1 98.5 52 VAL B O 1
ATOM 1591 N N . VAL B 1 53 ? -1.287 -7.902 1.027 1 97.94 53 VAL B N 1
ATOM 1592 C CA . VAL B 1 53 ? -1.618 -7.883 2.449 1 97.94 53 VAL B CA 1
ATOM 1593 C C . VAL B 1 53 ? -1.202 -9.195 3.098 1 97.94 53 VAL B C 1
ATOM 1595 O O . VAL B 1 53 ? -1.049 -10.211 2.414 1 97.94 53 VAL B O 1
ATOM 1598 N N . VAL B 1 54 ? -0.939 -9.094 4.367 1 96.38 54 VAL B N 1
ATOM 1599 C CA . VAL B 1 54 ? -0.478 -10.266 5.102 1 96.38 54 VAL B CA 1
ATOM 1600 C C . VAL B 1 54 ? -1.504 -10.648 6.168 1 96.38 54 VAL B C 1
ATOM 1602 O O . VAL B 1 54 ? -2.01 -9.781 6.887 1 96.38 54 VAL B O 1
ATOM 1605 N N . HIS B 1 55 ? -1.886 -11.836 6.215 1 95.31 55 HIS B N 1
ATOM 1606 C CA . HIS B 1 55 ? -2.668 -12.422 7.297 1 95.31 55 HIS B CA 1
ATOM 1607 C C . HIS B 1 55 ? -2.016 -13.695 7.824 1 95.31 55 HIS B C 1
ATOM 1609 O O . HIS B 1 55 ? -1.852 -14.664 7.082 1 95.31 55 HIS B O 1
ATOM 1615 N N . LYS B 1 56 ? -1.586 -13.562 9.148 1 90.25 56 LYS B N 1
ATOM 1616 C CA . LYS B 1 56 ? -0.796 -14.633 9.75 1 90.25 56 LYS B CA 1
ATOM 1617 C C . LYS B 1 56 ? 0.47 -14.906 8.938 1 90.25 56 LYS B C 1
ATOM 1619 O O . LYS B 1 56 ? 1.292 -14.008 8.75 1 90.25 56 LYS B O 1
ATOM 1624 N N . ASP B 1 57 ? 0.656 -16.047 8.234 1 88.88 57 ASP B N 1
ATOM 1625 C CA . ASP B 1 57 ? 1.888 -16.359 7.52 1 88.88 57 ASP B CA 1
ATOM 1626 C C . ASP B 1 57 ? 1.646 -16.422 6.012 1 88.88 57 ASP B C 1
ATOM 1628 O O . ASP B 1 57 ? 2.416 -17.062 5.285 1 88.88 57 ASP B O 1
ATOM 1632 N N . THR B 1 58 ? 0.598 -15.758 5.645 1 93.88 58 THR B N 1
ATOM 1633 C CA . THR B 1 58 ? 0.229 -15.844 4.238 1 93.88 58 THR B CA 1
ATOM 1634 C C . THR B 1 58 ? 0.184 -14.453 3.605 1 93.88 58 THR B C 1
ATOM 1636 O O . THR B 1 58 ? -0.387 -13.523 4.18 1 93.88 58 THR B O 1
ATOM 1639 N N . LEU B 1 59 ? 0.862 -14.297 2.492 1 95.62 59 LEU B N 1
ATOM 1640 C CA . LEU B 1 59 ? 0.729 -13.109 1.662 1 95.62 59 LEU B CA 1
ATOM 1641 C C . LEU B 1 59 ? -0.376 -13.289 0.627 1 95.62 59 LEU B C 1
ATOM 1643 O O . LEU B 1 59 ? -0.436 -14.312 -0.053 1 95.62 59 LEU B O 1
ATOM 1647 N N . TYR B 1 60 ? -1.248 -12.375 0.577 1 97.56 60 TYR B N 1
ATOM 1648 C CA . TYR B 1 60 ? -2.232 -12.289 -0.496 1 97.56 60 TYR B CA 1
ATOM 1649 C C . TYR B 1 60 ? -1.845 -11.219 -1.512 1 97.56 60 TYR B C 1
ATOM 1651 O O . TYR B 1 60 ? -1.857 -10.023 -1.202 1 97.56 60 TYR B O 1
ATOM 1659 N N . ILE B 1 61 ? -1.456 -11.641 -2.699 1 97.88 61 ILE B N 1
ATOM 1660 C CA . ILE B 1 61 ? -1.073 -10.758 -3.793 1 97.88 61 ILE B CA 1
ATOM 1661 C C . ILE B 1 61 ? -2.242 -10.602 -4.762 1 97.88 61 ILE B C 1
ATOM 1663 O O . ILE B 1 61 ? -2.689 -11.57 -5.371 1 97.88 61 ILE B O 1
ATOM 1667 N N . ILE B 1 62 ? -2.688 -9.336 -4.922 1 98.5 62 ILE B N 1
ATOM 1668 C CA . ILE B 1 62 ? -4.016 -9.133 -5.484 1 98.5 62 ILE B CA 1
ATOM 1669 C C . ILE B 1 62 ? -3.941 -8.148 -6.652 1 98.5 62 ILE B C 1
ATOM 1671 O O . ILE B 1 62 ? -3.357 -7.07 -6.523 1 98.5 62 ILE B O 1
ATOM 1675 N N . GLY B 1 63 ? -4.578 -8.531 -7.727 1 98.44 63 GLY B N 1
ATOM 1676 C CA . GLY B 1 63 ? -4.852 -7.598 -8.805 1 98.44 63 GLY B CA 1
ATOM 1677 C C . GLY B 1 63 ? -3.596 -7.055 -9.461 1 98.44 63 GLY B C 1
ATOM 1678 O O . GLY B 1 63 ? -2.602 -7.77 -9.594 1 98.44 63 GLY B O 1
ATOM 1679 N N . GLY B 1 64 ? -3.705 -5.844 -9.953 1 98.62 64 GLY B N 1
ATOM 1680 C CA . GLY B 1 64 ? -2.652 -5.199 -10.719 1 98.62 64 GLY B CA 1
ATOM 1681 C C . GLY B 1 64 ? -2.857 -5.305 -12.219 1 98.62 64 GLY B C 1
ATOM 1682 O O . GLY B 1 64 ? -3.973 -5.555 -12.68 1 98.62 64 GLY B O 1
ATOM 1683 N N . CYS B 1 65 ? -1.84 -4.945 -12.828 1 98.06 65 CYS B N 1
ATOM 1684 C CA . CYS B 1 65 ? -1.787 -5.012 -14.281 1 98.06 65 CYS B CA 1
ATOM 1685 C C . CYS B 1 65 ? -0.577 -5.809 -14.75 1 98.06 65 CYS B C 1
ATOM 1687 O O . CYS B 1 65 ? 0.518 -5.664 -14.203 1 98.06 65 CYS B O 1
ATOM 1689 N N . ASN B 1 66 ? -0.77 -6.578 -15.812 1 97.62 66 ASN B N 1
ATOM 1690 C CA . ASN B 1 66 ? 0.341 -7.395 -16.297 1 97.62 66 ASN B CA 1
ATOM 1691 C C . ASN B 1 66 ? 0.961 -6.809 -17.562 1 97.62 66 ASN B C 1
ATOM 1693 O O . ASN B 1 66 ? 1.688 -7.496 -18.281 1 97.62 66 ASN B O 1
ATOM 1697 N N . GLY B 1 67 ? 0.714 -5.559 -17.812 1 94.5 67 GLY B N 1
ATOM 1698 C CA . GLY B 1 67 ? 1.189 -4.898 -19.016 1 94.5 67 GLY B CA 1
ATOM 1699 C C . GLY B 1 67 ? 0.171 -4.906 -20.141 1 94.5 67 GLY B C 1
ATOM 1700 O O . GLY B 1 67 ? 0.238 -4.078 -21.062 1 94.5 67 GLY B O 1
ATOM 1701 N N . ARG B 1 68 ? -0.705 -5.809 -20.109 1 94.44 68 ARG B N 1
ATOM 1702 C CA . ARG B 1 68 ? -1.708 -5.953 -21.156 1 94.44 68 ARG B CA 1
ATOM 1703 C C . ARG B 1 68 ? -3.111 -5.73 -20.609 1 94.44 68 ARG B C 1
ATOM 1705 O O . ARG B 1 68 ? -3.949 -5.105 -21.266 1 94.44 68 ARG B O 1
ATOM 1712 N N . ALA B 1 69 ? -3.348 -6.191 -19.422 1 95.38 69 ALA B N 1
ATOM 1713 C CA . ALA B 1 69 ? -4.691 -6.145 -18.859 1 95.38 69 ALA B CA 1
ATOM 1714 C C . ALA B 1 69 ? -4.637 -5.984 -17.344 1 95.38 69 ALA B C 1
ATOM 1716 O O . ALA B 1 69 ? -3.65 -6.363 -16.703 1 95.38 69 ALA B O 1
ATOM 1717 N N . ARG B 1 70 ? -5.742 -5.387 -16.828 1 97.81 70 ARG B N 1
ATOM 1718 C CA . ARG B 1 70 ? -5.934 -5.418 -15.375 1 97.81 70 ARG B CA 1
ATOM 1719 C C . ARG B 1 70 ? -6.324 -6.816 -14.906 1 97.81 70 ARG B C 1
ATOM 1721 O O . ARG B 1 70 ? -7.062 -7.523 -15.594 1 97.81 70 ARG B O 1
ATOM 1728 N N . LEU B 1 71 ? -5.906 -7.152 -13.766 1 98 71 LEU B N 1
ATOM 1729 C CA . LEU B 1 71 ? -6.105 -8.508 -13.266 1 98 71 LEU B CA 1
ATOM 1730 C C . LEU B 1 71 ? -7.141 -8.531 -12.148 1 98 71 LEU B C 1
ATOM 1732 O O . LEU B 1 71 ? -7.234 -7.59 -11.367 1 98 71 LEU B O 1
ATOM 1736 N N . SER B 1 72 ? -7.902 -9.602 -12.086 1 98 72 SER B N 1
ATOM 1737 C CA . SER B 1 72 ? -8.766 -9.891 -10.945 1 98 72 SER B CA 1
ATOM 1738 C C . SER B 1 72 ? -8.164 -10.984 -10.07 1 98 72 SER B C 1
ATOM 1740 O O . SER B 1 72 ? -8.633 -11.211 -8.953 1 98 72 SER B O 1
ATOM 1742 N N . SER B 1 73 ? -7.094 -11.578 -10.492 1 97.19 73 SER B N 1
ATOM 1743 C CA . SER B 1 73 ? -6.559 -12.75 -9.812 1 97.19 73 SER B CA 1
ATOM 1744 C C . SER B 1 73 ? -5.934 -12.375 -8.469 1 97.19 73 SER B C 1
ATOM 1746 O O . SER B 1 73 ? -5.453 -11.25 -8.297 1 97.19 73 SER B O 1
ATOM 1748 N N . MET B 1 74 ? -6.004 -13.281 -7.562 1 97.5 74 MET B N 1
ATOM 1749 C CA . MET B 1 74 ? -5.348 -13.227 -6.262 1 97.5 74 MET B CA 1
ATOM 1750 C C . MET B 1 74 ? -4.535 -14.492 -6.008 1 97.5 74 MET B C 1
ATOM 1752 O O . MET B 1 74 ? -5.043 -15.602 -6.164 1 97.5 74 MET B O 1
ATOM 1756 N N . GLU B 1 75 ? -3.324 -14.297 -5.668 1 95.5 75 GLU B N 1
ATOM 1757 C CA . GLU B 1 75 ? -2.455 -15.414 -5.316 1 95.5 75 GLU B CA 1
ATOM 1758 C C . GLU B 1 75 ? -2.104 -15.398 -3.83 1 95.5 75 GLU B C 1
ATOM 1760 O O . GLU B 1 75 ? -1.892 -14.328 -3.252 1 95.5 75 GLU B O 1
ATOM 1765 N N . GLN B 1 76 ? -2.08 -16.547 -3.301 1 95.38 76 GLN B N 1
ATOM 1766 C CA . GLN B 1 76 ? -1.621 -16.734 -1.928 1 95.38 76 GLN B CA 1
ATOM 1767 C C . GLN B 1 76 ? -0.2 -17.281 -1.893 1 95.38 76 GLN B C 1
ATOM 1769 O O . GLN B 1 76 ? 0.116 -18.234 -2.604 1 95.38 76 GLN B O 1
ATOM 1774 N N . LEU B 1 77 ? 0.606 -16.625 -1.159 1 93 77 LEU B N 1
ATOM 1775 C CA . LEU B 1 77 ? 1.967 -17.094 -0.94 1 93 77 LEU B CA 1
ATOM 1776 C C . LEU B 1 77 ? 2.193 -17.438 0.527 1 93 77 LEU B C 1
ATOM 1778 O O . LEU B 1 77 ? 2.066 -16.578 1.4 1 93 77 LEU B O 1
ATOM 1782 N N . ASP B 1 78 ? 2.473 -18.719 0.773 1 91.81 78 ASP B N 1
ATOM 1783 C CA . ASP B 1 78 ? 2.912 -19.125 2.105 1 91.81 78 ASP B CA 1
ATOM 1784 C C . ASP B 1 78 ? 4.328 -18.625 2.391 1 91.81 78 ASP B C 1
ATOM 1786 O O . ASP B 1 78 ? 5.289 -19.078 1.766 1 91.81 78 ASP B O 1
ATOM 1790 N N . ALA B 1 79 ? 4.434 -17.719 3.344 1 87.06 79 ALA B N 1
ATOM 1791 C CA . ALA B 1 79 ? 5.703 -17.047 3.598 1 87.06 79 ALA B CA 1
ATOM 1792 C C . ALA B 1 79 ? 6.773 -18.047 4.051 1 87.06 79 ALA B C 1
ATOM 1794 O O . ALA B 1 79 ? 7.941 -17.922 3.678 1 87.06 79 ALA B O 1
ATOM 1795 N N . ARG B 1 80 ? 6.422 -18.969 4.797 1 83.81 80 ARG B N 1
ATOM 1796 C CA . ARG B 1 80 ? 7.383 -19.922 5.348 1 83.81 80 ARG B CA 1
ATOM 1797 C C . ARG B 1 80 ? 7.801 -20.953 4.305 1 83.81 80 ARG B C 1
ATOM 1799 O O . ARG B 1 80 ? 8.969 -21.328 4.227 1 83.81 80 ARG B O 1
ATOM 1806 N N . ARG B 1 81 ? 6.898 -21.344 3.479 1 84.56 81 ARG B N 1
ATOM 1807 C CA . ARG B 1 81 ? 7.164 -22.422 2.539 1 84.56 81 ARG B CA 1
ATOM 1808 C C . ARG B 1 81 ? 7.551 -21.875 1.169 1 84.56 81 ARG B C 1
ATOM 1810 O O . ARG B 1 81 ? 8.133 -22.594 0.351 1 84.56 81 ARG B O 1
ATOM 1817 N N . GLY B 1 82 ? 7.188 -20.719 0.901 1 83.69 82 GLY B N 1
ATOM 1818 C CA . GLY B 1 82 ? 7.461 -20.141 -0.403 1 83.69 82 GLY B CA 1
ATOM 1819 C C . GLY B 1 82 ? 6.645 -20.75 -1.519 1 83.69 82 GLY B C 1
ATOM 1820 O O . GLY B 1 82 ? 7.145 -20.953 -2.627 1 83.69 82 GLY B O 1
ATOM 1821 N N . ARG B 1 83 ? 5.445 -21.141 -1.235 1 87.62 83 ARG B N 1
ATOM 1822 C CA . ARG B 1 83 ? 4.598 -21.797 -2.223 1 87.62 83 ARG B CA 1
ATOM 1823 C C . ARG B 1 83 ? 3.344 -20.969 -2.504 1 87.62 83 ARG B C 1
ATOM 1825 O O . ARG B 1 83 ? 2.748 -20.406 -1.584 1 87.62 83 ARG B O 1
ATOM 1832 N N . PHE B 1 84 ? 3.02 -21 -3.744 1 88.12 84 PHE B N 1
ATOM 1833 C CA . PHE B 1 84 ? 1.819 -20.297 -4.172 1 88.12 84 PHE B CA 1
ATOM 1834 C C . PHE B 1 84 ? 0.617 -21.234 -4.195 1 88.12 84 PHE B C 1
ATOM 1836 O O . PHE B 1 84 ? 0.762 -22.438 -4.441 1 88.12 84 PHE B O 1
ATOM 1843 N N . SER B 1 85 ? -0.486 -20.672 -3.814 1 89.25 85 SER B N 1
ATOM 1844 C CA . SER B 1 85 ? -1.758 -21.359 -4.012 1 89.25 85 SER B CA 1
ATOM 1845 C C . SER B 1 85 ? -2.803 -20.438 -4.613 1 89.25 85 SER B C 1
ATOM 1847 O O . SER B 1 85 ? -2.654 -19.203 -4.562 1 89.25 85 SER B O 1
ATOM 1849 N N . GLU B 1 86 ? -3.832 -21.078 -5.141 1 83.88 86 GLU B N 1
ATOM 1850 C CA . GLU B 1 86 ? -4.867 -20.266 -5.785 1 83.88 86 GLU B CA 1
ATOM 1851 C C . GLU B 1 86 ? -5.875 -19.75 -4.766 1 83.88 86 GLU B C 1
ATOM 1853 O O . GLU B 1 86 ? -6.164 -20.422 -3.773 1 83.88 86 GLU B O 1
ATOM 1858 N N . SER B 1 87 ? -6.277 -18.594 -5.035 1 92.94 87 SER B N 1
ATOM 1859 C CA . SER B 1 87 ? -7.367 -17.953 -4.309 1 92.94 87 SER B CA 1
ATOM 1860 C C . SER B 1 87 ? -8.445 -17.453 -5.262 1 92.94 87 SER B C 1
ATOM 1862 O O . SER B 1 87 ? -8.18 -17.203 -6.438 1 92.94 87 SER B O 1
ATOM 1864 N N . PRO B 1 88 ? -9.727 -17.391 -4.746 1 97.31 88 PRO B N 1
ATOM 1865 C CA . PRO B 1 88 ? -10.773 -16.844 -5.609 1 97.31 88 PRO B CA 1
ATOM 1866 C C . PRO B 1 88 ? -10.43 -15.461 -6.145 1 97.31 88 PRO B C 1
ATOM 1868 O O . PRO B 1 88 ? -9.852 -14.641 -5.43 1 97.31 88 PRO B O 1
ATOM 1871 N N . SER B 1 89 ? -10.812 -15.289 -7.391 1 97.94 89 SER B N 1
ATOM 1872 C CA . SER B 1 89 ? -10.555 -14 -8.023 1 97.94 89 SER B CA 1
ATOM 1873 C C . SER B 1 89 ? -11.492 -12.922 -7.492 1 97.94 89 SER B C 1
ATOM 1875 O O . SER B 1 89 ? -12.633 -13.203 -7.133 1 97.94 89 SER B O 1
ATOM 1877 N N . MET B 1 90 ? -10.93 -11.695 -7.418 1 97.31 90 MET B N 1
ATOM 1878 C CA . MET B 1 90 ? -11.781 -10.539 -7.148 1 97.31 90 MET B CA 1
ATOM 1879 C C . MET B 1 90 ? -12.891 -10.43 -8.18 1 97.31 90 MET B C 1
ATOM 1881 O O . MET B 1 90 ? -12.688 -10.742 -9.359 1 97.31 90 MET B O 1
ATOM 1885 N N . PRO B 1 91 ? -14.031 -9.914 -7.762 1 97.62 91 PRO B N 1
ATOM 1886 C CA . PRO B 1 91 ? -15.109 -9.703 -8.727 1 97.62 91 PRO B CA 1
ATOM 1887 C C . PRO B 1 91 ? -14.742 -8.688 -9.812 1 97.62 91 PRO B C 1
ATOM 1889 O O . PRO B 1 91 ? -15.188 -8.805 -10.953 1 97.62 91 PRO B O 1
ATOM 1892 N N . SER B 1 92 ? -13.93 -7.676 -9.516 1 97.19 92 SER B N 1
ATOM 1893 C CA . SER B 1 92 ? -13.57 -6.629 -10.469 1 97.19 92 SER B CA 1
ATOM 1894 C C . SER B 1 92 ? -12.062 -6.578 -10.688 1 97.19 92 SER B C 1
ATOM 1896 O O . SER B 1 92 ? -11.297 -6.406 -9.742 1 97.19 92 SER B O 1
ATOM 1898 N N . ALA B 1 93 ? -11.703 -6.719 -11.961 1 97.81 93 ALA B N 1
ATOM 1899 C CA . ALA B 1 93 ? -10.297 -6.484 -12.281 1 97.81 93 ALA B CA 1
ATOM 1900 C C . ALA B 1 93 ? -9.914 -5.023 -12.055 1 97.81 93 ALA B C 1
ATOM 1902 O O . ALA B 1 93 ? -10.672 -4.117 -12.414 1 97.81 93 ALA B O 1
ATOM 1903 N N . ARG B 1 94 ? -8.766 -4.809 -11.406 1 98.5 94 ARG B N 1
ATOM 1904 C CA . ARG B 1 94 ? -8.375 -3.438 -11.094 1 98.5 94 ARG B CA 1
ATOM 1905 C C . ARG B 1 94 ? -6.887 -3.355 -10.766 1 98.5 94 ARG B C 1
ATOM 1907 O O . ARG B 1 94 ? -6.266 -4.363 -10.43 1 98.5 94 ARG B O 1
ATOM 1914 N N . SER B 1 95 ? -6.324 -2.211 -10.945 1 98.5 95 SER B N 1
ATOM 1915 C CA . SER B 1 95 ? -4.98 -1.847 -10.508 1 98.5 95 SER B CA 1
ATOM 1916 C C . SER B 1 95 ? -4.996 -0.549 -9.703 1 98.5 95 SER B C 1
ATOM 1918 O O . SER B 1 95 ? -6.02 0.135 -9.641 1 98.5 95 SER B O 1
ATOM 1920 N N . ASN B 1 96 ? -3.869 -0.287 -9.023 1 98.38 96 ASN B N 1
ATOM 1921 C CA . ASN B 1 96 ? -3.67 0.982 -8.336 1 98.38 96 ASN B CA 1
ATOM 1922 C C . ASN B 1 96 ? -4.812 1.281 -7.367 1 98.38 96 ASN B C 1
ATOM 1924 O O . ASN B 1 96 ? -5.375 2.377 -7.383 1 98.38 96 ASN B O 1
ATOM 1928 N N . PHE B 1 97 ? -5.215 0.274 -6.617 1 98.81 97 PHE B N 1
ATOM 1929 C CA . PHE B 1 97 ? -6.215 0.349 -5.559 1 98.81 97 PHE B CA 1
ATOM 1930 C C . PHE B 1 97 ? -5.555 0.268 -4.184 1 98.81 97 PHE B C 1
ATOM 1932 O O . PHE B 1 97 ? -4.344 0.055 -4.082 1 98.81 97 PHE B O 1
ATOM 1939 N N . ALA B 1 98 ? -6.285 0.563 -3.146 1 98.81 98 ALA B N 1
ATOM 1940 C CA . ALA B 1 98 ? -5.816 0.386 -1.774 1 98.81 98 ALA B CA 1
ATOM 1941 C C . ALA B 1 98 ? -6.316 -0.932 -1.189 1 98.81 98 ALA B C 1
ATOM 1943 O O . ALA B 1 98 ? -7.332 -1.469 -1.634 1 98.81 98 ALA B O 1
ATOM 1944 N N . ALA B 1 99 ? -5.602 -1.48 -0.271 1 98.88 99 ALA B N 1
ATOM 1945 C CA . ALA B 1 99 ? -6.023 -2.715 0.384 1 98.88 99 ALA B CA 1
ATOM 1946 C C . ALA B 1 99 ? -5.504 -2.783 1.816 1 98.88 99 ALA B C 1
ATOM 1948 O O . ALA B 1 99 ? -4.441 -2.238 2.123 1 98.88 99 ALA B O 1
ATOM 1949 N N . ALA B 1 100 ? -6.211 -3.383 2.625 1 98.44 100 ALA B N 1
ATOM 1950 C CA . ALA B 1 100 ? -5.812 -3.652 4.004 1 98.44 100 ALA B CA 1
ATOM 1951 C C . ALA B 1 100 ? -6.617 -4.809 4.59 1 98.44 100 ALA B C 1
ATOM 1953 O O . ALA B 1 100 ? -7.684 -5.156 4.078 1 98.44 100 ALA B O 1
ATOM 1954 N N . VAL B 1 101 ? -6.066 -5.441 5.582 1 97.38 101 VAL B N 1
ATOM 1955 C CA . VAL B 1 101 ? -6.766 -6.5 6.301 1 97.38 101 VAL B CA 1
ATOM 1956 C C . VAL B 1 101 ? -7.426 -5.926 7.551 1 97.38 101 VAL B C 1
ATOM 1958 O O . VAL B 1 101 ? -6.758 -5.332 8.398 1 97.38 101 VAL B O 1
ATOM 1961 N N . LEU B 1 102 ? -8.703 -6.066 7.645 1 95.94 102 LEU B N 1
ATOM 1962 C CA . LEU B 1 102 ? -9.469 -5.629 8.805 1 95.94 102 LEU B CA 1
ATOM 1963 C C . LEU B 1 102 ? -10.43 -6.723 9.266 1 95.94 102 LEU B C 1
ATOM 1965 O O . LEU B 1 102 ? -11.273 -7.18 8.492 1 95.94 102 LEU B O 1
ATOM 1969 N N . GLU B 1 103 ? -10.266 -7.16 10.531 1 92 103 GLU B N 1
ATOM 1970 C CA . GLU B 1 103 ? -11.18 -8.102 11.188 1 92 103 GLU B CA 1
ATOM 1971 C C . GLU B 1 103 ? -11.398 -9.336 10.32 1 92 103 GLU B C 1
ATOM 1973 O O . GLU B 1 103 ? -12.547 -9.711 10.055 1 92 103 GLU B O 1
ATOM 1978 N N . GLY B 1 104 ? -10.297 -9.914 9.812 1 95.25 104 GLY B N 1
ATOM 1979 C CA . GLY B 1 104 ? -10.328 -11.195 9.125 1 95.25 104 GLY B CA 1
ATOM 1980 C C . GLY B 1 104 ? -10.734 -11.078 7.664 1 95.25 104 GLY B C 1
ATOM 1981 O O . GLY B 1 104 ? -10.891 -12.086 6.977 1 95.25 104 GLY B O 1
ATOM 1982 N N . CYS B 1 105 ? -10.914 -9.852 7.211 1 97.69 105 CYS B N 1
ATOM 1983 C CA . CYS B 1 105 ? -11.266 -9.625 5.816 1 97.69 105 CYS B CA 1
ATOM 1984 C C . CYS B 1 105 ? -10.227 -8.75 5.129 1 97.69 105 CYS B C 1
ATOM 1986 O O . CYS B 1 105 ? -9.695 -7.816 5.734 1 97.69 105 CYS B O 1
ATOM 1988 N N . ILE B 1 106 ? -9.961 -9.094 3.887 1 98.5 106 ILE B N 1
ATOM 1989 C CA . ILE B 1 106 ? -9.188 -8.211 3.025 1 98.5 106 ILE B CA 1
ATOM 1990 C C . ILE B 1 106 ? -10.125 -7.227 2.318 1 98.5 106 ILE B C 1
ATOM 1992 O O . ILE B 1 106 ? -11.016 -7.641 1.576 1 98.5 106 ILE B O 1
ATOM 1996 N N . TYR B 1 107 ? -9.938 -5.945 2.592 1 98.75 107 TYR B N 1
ATOM 1997 C CA . TYR B 1 107 ? -10.68 -4.918 1.869 1 98.75 107 TYR B CA 1
ATOM 1998 C C . TYR B 1 107 ? -9.859 -4.379 0.7 1 98.75 107 TYR B C 1
ATOM 2000 O O . TYR B 1 107 ? -8.688 -4.035 0.86 1 98.75 107 TYR B O 1
ATOM 2008 N N . VAL B 1 108 ? -10.453 -4.332 -0.469 1 98.81 108 VAL B N 1
ATOM 2009 C CA . VAL B 1 108 ? -9.883 -3.703 -1.654 1 98.81 108 VAL B CA 1
ATOM 2010 C C . VAL B 1 108 ? -10.727 -2.492 -2.055 1 98.81 108 VAL B C 1
ATOM 2012 O O . VAL B 1 108 ? -11.945 -2.596 -2.186 1 98.81 108 VAL B O 1
ATOM 2015 N N . ILE B 1 109 ? -10.055 -1.349 -2.18 1 98.75 109 ILE B N 1
ATOM 2016 C CA . ILE B 1 109 ? -10.758 -0.069 -2.195 1 98.75 109 ILE B CA 1
ATOM 2017 C C . ILE B 1 109 ? -10.406 0.694 -3.471 1 98.75 109 ILE B C 1
ATOM 2019 O O . ILE B 1 109 ? -9.242 1.054 -3.688 1 98.75 109 ILE B O 1
ATOM 2023 N N . GLY B 1 110 ? -11.477 0.975 -4.273 1 98.56 110 GLY B N 1
ATOM 2024 C CA . GLY B 1 110 ? -11.281 1.766 -5.477 1 98.56 110 GLY B CA 1
ATOM 2025 C C . GLY B 1 110 ? -10.344 1.114 -6.477 1 98.56 110 GLY B C 1
ATOM 2026 O O . GLY B 1 110 ? -10.359 -0.107 -6.641 1 98.56 110 GLY B O 1
ATOM 2027 N N . GLY B 1 111 ? -9.648 1.936 -7.195 1 98.5 111 GLY B N 1
ATOM 2028 C CA . GLY B 1 111 ? -8.688 1.469 -8.188 1 98.5 111 GLY B CA 1
ATOM 2029 C C . GLY B 1 111 ? -9.023 1.912 -9.602 1 98.5 111 GLY B C 1
ATOM 2030 O O . GLY B 1 111 ? -9.891 2.77 -9.797 1 98.5 111 GLY B O 1
ATOM 2031 N N . PHE B 1 112 ? -8.172 1.413 -10.414 1 97.56 112 PHE B N 1
ATOM 2032 C CA . PHE B 1 112 ? -8.281 1.678 -11.844 1 97.56 112 PHE B CA 1
ATOM 2033 C C . PHE B 1 112 ? -8.719 0.424 -12.594 1 97.56 112 PHE B C 1
ATOM 2035 O O . PHE B 1 112 ? -8.055 -0.614 -12.508 1 97.56 112 PHE B O 1
ATOM 2042 N N . ASN B 1 113 ? -9.797 0.53 -13.367 1 95.38 113 ASN B N 1
ATOM 2043 C CA . ASN B 1 113 ? -10.25 -0.655 -14.086 1 95.38 113 ASN B CA 1
ATOM 2044 C C . ASN B 1 113 ? -10.07 -0.499 -15.594 1 95.38 113 ASN B C 1
ATOM 2046 O O . ASN B 1 113 ? -10.305 -1.442 -16.359 1 95.38 113 ASN B O 1
ATOM 2050 N N . GLY B 1 114 ? -9.641 0.648 -16.078 1 87.75 114 GLY B N 1
ATOM 2051 C CA . GLY B 1 114 ? -9.258 0.887 -17.453 1 87.75 114 GLY B CA 1
ATOM 2052 C C . GLY B 1 114 ? -10.445 0.934 -18.406 1 87.75 114 GLY B C 1
ATOM 2053 O O . GLY B 1 114 ? -10.273 0.932 -19.625 1 87.75 114 GLY B O 1
ATOM 2054 N N . LYS B 1 115 ? -11.555 0.945 -17.984 1 84.19 115 LYS B N 1
ATOM 2055 C CA . LYS B 1 115 ? -12.734 0.957 -18.844 1 84.19 115 LYS B CA 1
ATOM 2056 C C . LYS B 1 115 ? -13 2.357 -19.391 1 84.19 115 LYS B C 1
ATOM 2058 O O . LYS B 1 115 ? -12.641 3.354 -18.766 1 84.19 115 LYS B O 1
ATOM 2063 N N . ALA B 1 116 ? -13.531 2.238 -20.547 1 73.06 116 ALA B N 1
ATOM 2064 C CA . ALA B 1 116 ? -13.859 3.494 -21.219 1 73.06 116 ALA B CA 1
ATOM 2065 C C . ALA B 1 116 ? -14.719 4.387 -20.328 1 73.06 116 ALA B C 1
ATOM 2067 O O . ALA B 1 116 ? -15.609 3.9 -19.625 1 73.06 116 ALA B O 1
ATOM 2068 N N . GLY B 1 117 ? -14.5 5.68 -20.422 1 67.81 117 GLY B N 1
ATOM 2069 C CA . GLY B 1 117 ? -15.195 6.648 -19.578 1 67.81 117 GLY B CA 1
ATOM 2070 C C . GLY B 1 117 ? -14.453 6.98 -18.312 1 67.81 117 GLY B C 1
ATOM 2071 O O . GLY B 1 117 ? -13.406 7.633 -18.344 1 67.81 117 GLY B O 1
ATOM 2072 N N . THR B 1 118 ? -15.023 6.199 -17.25 1 72.5 118 THR B N 1
ATOM 2073 C CA . THR B 1 118 ? -14.398 6.516 -15.977 1 72.5 118 THR B CA 1
ATOM 2074 C C . THR B 1 118 ? -13.492 5.371 -15.523 1 72.5 118 THR B C 1
ATOM 2076 O O . THR B 1 118 ? -13.969 4.402 -14.93 1 72.5 118 THR B O 1
ATOM 2079 N N . ALA B 1 119 ? -12.273 5.57 -15.633 1 90.19 119 ALA B N 1
ATOM 2080 C CA . ALA B 1 119 ? -11.32 4.488 -15.414 1 90.19 119 ALA B CA 1
ATOM 2081 C C . ALA B 1 119 ? -11.062 4.273 -13.922 1 90.19 119 ALA B C 1
ATOM 2083 O O . ALA B 1 119 ? -10.727 3.166 -13.5 1 90.19 119 ALA B O 1
ATOM 2084 N N . THR B 1 120 ? -11.281 5.34 -13.141 1 97.31 120 THR B N 1
ATOM 2085 C CA . THR B 1 120 ? -11.195 5.188 -11.695 1 97.31 120 THR B CA 1
ATOM 2086 C C . THR B 1 120 ? -12.539 4.766 -11.117 1 97.31 120 THR B C 1
ATOM 2088 O O . THR B 1 120 ? -13.586 5.23 -11.562 1 97.31 120 THR B O 1
ATOM 2091 N N . ILE B 1 121 ? -12.539 3.889 -10.117 1 97.62 121 ILE B N 1
ATOM 2092 C CA . ILE B 1 121 ? -13.789 3.34 -9.594 1 97.62 121 ILE B CA 1
ATOM 2093 C C . ILE B 1 121 ? -13.844 3.529 -8.078 1 97.62 121 ILE B C 1
ATOM 2095 O O . ILE B 1 121 ? -12.805 3.676 -7.43 1 97.62 121 ILE B O 1
ATOM 2099 N N . LYS B 1 122 ? -15.062 3.539 -7.543 1 97.5 122 LYS B N 1
ATOM 2100 C CA . LYS B 1 122 ? -15.258 3.758 -6.109 1 97.5 122 LYS B CA 1
ATOM 2101 C C . LYS B 1 122 ? -15.656 2.465 -5.406 1 97.5 122 LYS B C 1
ATOM 2103 O O . LYS B 1 122 ? -15.93 2.465 -4.203 1 97.5 122 LYS B O 1
ATOM 2108 N N . ILE B 1 123 ? -15.695 1.346 -6.133 1 97.31 123 ILE B N 1
ATOM 2109 C CA . ILE B 1 123 ? -16.156 0.061 -5.625 1 97.31 123 ILE B CA 1
ATOM 2110 C C . ILE B 1 123 ? -15.227 -0.432 -4.523 1 97.31 123 ILE B C 1
ATOM 2112 O O . ILE B 1 123 ? -14.008 -0.287 -4.625 1 97.31 123 ILE B O 1
ATOM 2116 N N . VAL B 1 124 ? -15.883 -0.981 -3.498 1 98.69 124 VAL B N 1
ATOM 2117 C CA . VAL B 1 124 ? -15.156 -1.662 -2.428 1 98.69 124 VAL B CA 1
ATOM 2118 C C . VAL B 1 124 ? -15.641 -3.107 -2.316 1 98.69 124 VAL B C 1
ATOM 2120 O O . VAL B 1 124 ? -16.844 -3.365 -2.287 1 98.69 124 VAL B O 1
ATOM 2123 N N . GLU B 1 125 ? -14.734 -4.012 -2.373 1 98.62 125 GLU B N 1
ATOM 2124 C CA . GLU B 1 125 ? -14.992 -5.434 -2.18 1 98.62 125 GLU B CA 1
ATOM 2125 C C . GLU B 1 125 ? -14.164 -5.996 -1.031 1 98.62 125 GLU B C 1
ATOM 2127 O O . GLU B 1 125 ? -13.109 -5.453 -0.695 1 98.62 125 GLU B O 1
ATOM 2132 N N . LYS B 1 126 ? -14.672 -6.965 -0.398 1 98.38 126 LYS B N 1
ATOM 2133 C CA . LYS B 1 126 ? -13.945 -7.566 0.715 1 98.38 126 LYS B CA 1
ATOM 2134 C C . LYS B 1 126 ? -13.914 -9.086 0.594 1 98.38 126 LYS B C 1
ATOM 2136 O O . LYS B 1 126 ? -14.883 -9.703 0.149 1 98.38 126 LYS B O 1
ATOM 2141 N N . TYR B 1 127 ? -12.805 -9.664 0.87 1 98.69 127 TYR B N 1
ATOM 2142 C CA . TYR B 1 127 ? -12.578 -11.109 0.889 1 98.69 127 TYR B CA 1
ATOM 2143 C C . TYR B 1 127 ? -12.547 -11.633 2.318 1 98.69 127 TYR B C 1
ATOM 2145 O O . TYR B 1 127 ? -11.664 -11.266 3.102 1 98.69 127 TYR B O 1
ATOM 2153 N N . ASN B 1 128 ? -13.523 -12.469 2.654 1 98.56 128 ASN B N 1
ATOM 2154 C CA . ASN B 1 128 ? -13.492 -13.172 3.934 1 98.56 128 ASN B CA 1
ATOM 2155 C C . ASN B 1 128 ? -12.5 -14.336 3.908 1 98.56 128 ASN B C 1
ATOM 2157 O O . ASN B 1 128 ? -12.75 -15.352 3.25 1 98.56 128 ASN B O 1
ATOM 2161 N N . ILE B 1 129 ? -11.461 -14.203 4.648 1 97.88 129 ILE B N 1
ATOM 2162 C CA . ILE B 1 129 ? -10.352 -15.148 4.555 1 97.88 129 ILE B CA 1
ATOM 2163 C C . ILE B 1 129 ? -10.812 -16.531 5.004 1 97.88 129 ILE B C 1
ATOM 2165 O O . ILE B 1 129 ? -10.516 -17.531 4.344 1 97.88 129 ILE B O 1
ATOM 2169 N N . ALA B 1 130 ? -11.531 -16.578 6.055 1 97.19 130 ALA B N 1
ATOM 2170 C CA . ALA B 1 130 ? -11.984 -17.859 6.594 1 97.19 130 ALA B CA 1
ATOM 2171 C C . ALA B 1 130 ? -12.969 -18.531 5.641 1 97.19 130 ALA B C 1
ATOM 2173 O O . ALA B 1 130 ? -12.906 -19.75 5.445 1 97.19 130 ALA B O 1
ATOM 2174 N N . GLU B 1 131 ? -13.805 -17.781 5.059 1 97.81 131 GLU B N 1
ATOM 2175 C CA . GLU B 1 131 ? -14.82 -18.328 4.176 1 97.81 131 GLU B CA 1
ATOM 2176 C C . GLU B 1 131 ? -14.281 -18.531 2.76 1 97.81 131 GLU B C 1
ATOM 2178 O O . GLU B 1 131 ? -14.891 -19.219 1.945 1 97.81 131 GLU B O 1
ATOM 2183 N N . ARG B 1 132 ? -13.242 -17.891 2.432 1 97.88 132 ARG B N 1
ATOM 2184 C CA . ARG B 1 132 ? -12.648 -17.875 1.1 1 97.88 132 ARG B CA 1
ATOM 2185 C C . ARG B 1 132 ? -13.656 -17.391 0.059 1 97.88 132 ARG B C 1
ATOM 2187 O O . ARG B 1 132 ? -13.82 -18.016 -0.99 1 97.88 132 ARG B O 1
ATOM 2194 N N . LYS B 1 133 ? -14.273 -16.281 0.411 1 98.25 133 LYS B N 1
ATOM 2195 C CA . LYS B 1 133 ? -15.305 -15.727 -0.458 1 98.25 133 LYS B CA 1
ATOM 2196 C C . LYS B 1 133 ? -15.219 -14.203 -0.5 1 98.25 133 LYS B C 1
ATOM 2198 O O . LYS B 1 133 ? -14.875 -13.57 0.5 1 98.25 133 LYS B O 1
ATOM 2203 N N . TRP B 1 134 ? -15.648 -13.703 -1.669 1 98.56 134 TRP B N 1
ATOM 2204 C CA . TRP B 1 134 ? -15.719 -12.258 -1.859 1 98.56 134 TRP B CA 1
ATOM 2205 C C . TRP B 1 134 ? -17.125 -11.742 -1.583 1 98.56 134 TRP B C 1
ATOM 2207 O O . TRP B 1 134 ? -18.109 -12.391 -1.928 1 98.56 134 TRP B O 1
ATOM 2217 N N . TYR B 1 135 ? -17.125 -10.555 -1.003 1 98.25 135 TYR B N 1
ATOM 2218 C CA . TYR B 1 135 ? -18.359 -9.82 -0.764 1 98.25 135 TYR B CA 1
ATOM 2219 C C . TYR B 1 135 ? -18.234 -8.375 -1.231 1 98.25 135 TYR B C 1
ATOM 2221 O O . TYR B 1 135 ? -17.125 -7.879 -1.446 1 98.25 135 TYR B O 1
ATOM 2229 N N . THR B 1 136 ? -19.406 -7.754 -1.409 1 97.56 136 THR B N 1
ATOM 2230 C CA . THR B 1 136 ? -19.422 -6.32 -1.67 1 97.56 136 THR B CA 1
ATOM 2231 C C . THR B 1 136 ? -19.453 -5.531 -0.363 1 97.56 136 THR B C 1
ATOM 2233 O O . THR B 1 136 ? -20.141 -5.918 0.582 1 97.56 136 THR B O 1
ATOM 2236 N N . ALA B 1 137 ? -18.703 -4.496 -0.256 1 97.69 137 ALA B N 1
ATOM 2237 C CA . ALA B 1 137 ? -18.734 -3.533 0.843 1 97.69 137 ALA B CA 1
ATOM 2238 C C . ALA B 1 137 ? -19.219 -2.17 0.363 1 97.69 137 ALA B C 1
ATOM 2240 O O . ALA B 1 137 ? -19.312 -1.924 -0.843 1 97.69 137 ALA B O 1
ATOM 2241 N N . PRO B 1 138 ? -19.688 -1.268 1.288 1 98 138 PRO B N 1
ATOM 2242 C CA . PRO B 1 138 ? -20.094 0.066 0.847 1 98 138 PRO B CA 1
ATOM 2243 C C . PRO B 1 138 ? -19.031 0.775 0.021 1 98 138 PRO B C 1
ATOM 2245 O O . PRO B 1 138 ? -17.844 0.734 0.37 1 98 138 PRO B O 1
ATOM 2248 N N . PRO B 1 139 ? -19.438 1.361 -1.081 1 98 139 PRO B N 1
ATOM 2249 C CA . PRO B 1 139 ? -18.453 2.084 -1.896 1 98 139 PRO B CA 1
ATOM 2250 C C . PRO B 1 139 ? -17.859 3.295 -1.177 1 98 139 PRO B C 1
ATOM 2252 O O . PRO B 1 139 ? -18.5 3.852 -0.277 1 98 139 PRO B O 1
ATOM 2255 N N . ILE B 1 140 ? -16.625 3.594 -1.469 1 97.5 140 ILE B N 1
ATOM 2256 C CA . ILE B 1 140 ? -16.047 4.848 -0.981 1 97.5 140 ILE B CA 1
ATOM 2257 C C . ILE B 1 140 ? -16.688 6.023 -1.715 1 97.5 140 ILE B C 1
ATOM 2259 O O . ILE B 1 140 ? -17.328 5.844 -2.752 1 97.5 140 ILE B O 1
ATOM 2263 N N . ASP B 1 141 ? -16.578 7.16 -1.252 1 92.94 141 ASP B N 1
ATOM 2264 C CA . ASP B 1 141 ? -17.391 8.305 -1.66 1 92.94 141 ASP B CA 1
ATOM 2265 C C . ASP B 1 141 ? -17.062 8.727 -3.092 1 92.94 141 ASP B C 1
ATOM 2267 O O . ASP B 1 141 ? -17.969 9.062 -3.865 1 92.94 141 ASP B O 1
ATOM 2271 N N . ASN B 1 142 ? -15.852 8.781 -3.473 1 92.94 142 ASN B N 1
ATOM 2272 C CA . ASN B 1 142 ? -15.43 9.234 -4.797 1 92.94 142 ASN B CA 1
ATOM 2273 C C . ASN B 1 142 ? -14.703 8.133 -5.562 1 92.94 142 ASN B C 1
ATOM 2275 O O . ASN B 1 142 ? -14 7.32 -4.965 1 92.94 142 ASN B O 1
ATOM 2279 N N . ASN B 1 143 ? -14.953 8.195 -6.902 1 95.5 143 ASN B N 1
ATOM 2280 C CA . ASN B 1 143 ? -14 7.422 -7.699 1 95.5 143 ASN B CA 1
ATOM 2281 C C . ASN B 1 143 ? -12.562 7.777 -7.352 1 95.5 143 ASN B C 1
ATOM 2283 O O . ASN B 1 143 ? -12.234 8.953 -7.168 1 95.5 143 ASN B O 1
ATOM 2287 N N . CYS B 1 144 ? -11.781 6.711 -7.164 1 96.12 144 CYS B N 1
ATOM 2288 C CA . CYS B 1 144 ? -10.422 7.023 -6.75 1 96.12 144 CYS B CA 1
ATOM 2289 C C . CYS B 1 144 ? -9.469 5.879 -7.09 1 96.12 144 CYS B C 1
ATOM 2291 O O . CYS B 1 144 ? -9.805 4.711 -6.895 1 96.12 144 CYS B O 1
ATOM 2293 N N . SER B 1 145 ? -8.344 6.238 -7.629 1 98.19 145 SER B N 1
ATOM 2294 C CA . SER B 1 145 ? -7.199 5.348 -7.789 1 98.19 145 SER B CA 1
ATOM 2295 C C . SER B 1 145 ? -5.961 5.91 -7.102 1 98.19 145 SER B C 1
ATOM 2297 O O . SER B 1 145 ? -5.945 7.07 -6.691 1 98.19 145 SER B O 1
ATOM 2299 N N . ALA B 1 146 ? -4.969 5.062 -6.918 1 98.25 146 ALA B N 1
ATOM 2300 C CA . ALA B 1 146 ? -3.682 5.469 -6.363 1 98.25 146 ALA B CA 1
ATOM 2301 C C . ALA B 1 146 ? -3.848 6.039 -4.957 1 98.25 146 ALA B C 1
ATOM 2303 O O . ALA B 1 146 ? -3.131 6.965 -4.566 1 98.25 146 ALA B O 1
ATOM 2304 N N . SER B 1 147 ? -4.918 5.637 -4.238 1 98.75 147 SER B N 1
ATOM 2305 C CA . SER B 1 147 ? -5.004 5.832 -2.793 1 98.75 147 SER B CA 1
ATOM 2306 C C . SER B 1 147 ? -4.211 4.766 -2.043 1 98.75 147 SER B C 1
ATOM 2308 O O . SER B 1 147 ? -3.67 3.844 -2.654 1 98.75 147 SER B O 1
ATOM 2310 N N . VAL B 1 148 ? -4.082 4.898 -0.809 1 98.75 148 VAL B N 1
ATOM 2311 C CA . VAL B 1 148 ? -3.42 3.922 0.049 1 98.75 148 VAL B CA 1
ATOM 2312 C C . VAL B 1 148 ? -4.219 3.74 1.338 1 98.75 148 VAL B C 1
ATOM 2314 O O . VAL B 1 148 ? -4.91 4.66 1.782 1 98.75 148 VAL B O 1
ATOM 2317 N N . ALA B 1 149 ? -4.156 2.551 1.882 1 98.44 149 ALA B N 1
ATOM 2318 C CA . ALA B 1 149 ? -4.949 2.24 3.07 1 98.44 149 ALA B CA 1
ATOM 2319 C C . ALA B 1 149 ? -4.078 1.618 4.16 1 98.44 149 ALA B C 1
ATOM 2321 O O . ALA B 1 149 ? -3.012 1.072 3.875 1 98.44 149 ALA B O 1
ATOM 2322 N N . CYS B 1 150 ? -4.52 1.743 5.332 1 96.94 150 CYS B N 1
ATOM 2323 C CA . CYS B 1 150 ? -3.945 1.1 6.508 1 96.94 150 CYS B CA 1
ATOM 2324 C C . CYS B 1 150 ? -5.027 0.73 7.516 1 96.94 150 CYS B C 1
ATOM 2326 O O . CYS B 1 150 ? -6.219 0.834 7.215 1 96.94 150 CYS B O 1
ATOM 2328 N N . VAL B 1 151 ? -4.633 0.135 8.633 1 94.94 151 VAL B N 1
ATOM 2329 C CA . VAL B 1 151 ? -5.555 -0.175 9.719 1 94.94 151 VAL B CA 1
ATOM 2330 C C . VAL B 1 151 ? -5.043 0.432 11.023 1 94.94 151 VAL B C 1
ATOM 2332 O O . VAL B 1 151 ? -3.855 0.326 11.344 1 94.94 151 VAL B O 1
ATOM 2335 N N . VAL B 1 152 ? -5.949 1.083 11.703 1 91.5 152 VAL B N 1
ATOM 2336 C CA . VAL B 1 152 ? -5.582 1.724 12.961 1 91.5 152 VAL B CA 1
ATOM 2337 C C . VAL B 1 152 ? -6.582 1.338 14.047 1 91.5 152 VAL B C 1
ATOM 2339 O O . VAL B 1 152 ? -7.754 1.083 13.766 1 91.5 152 VAL B O 1
ATOM 2342 N N . PRO B 1 153 ? -6.09 1.14 15.367 1 82 153 PRO B N 1
ATOM 2343 C CA . PRO B 1 153 ? -7.004 0.773 16.453 1 82 153 PRO B CA 1
ATOM 2344 C C . PRO B 1 153 ? -8.008 1.874 16.766 1 82 153 PRO B C 1
ATOM 2346 O O . PRO B 1 153 ? -9.094 1.594 17.281 1 82 153 PRO B O 1
ATOM 2349 N N . ASP B 1 154 ? -7.578 3.055 16.719 1 76.69 154 ASP B N 1
ATOM 2350 C CA . ASP B 1 154 ? -8.453 4.18 17.031 1 76.69 154 ASP B CA 1
ATOM 2351 C C . ASP B 1 154 ? -8.141 5.383 16.141 1 76.69 154 ASP B C 1
ATOM 2353 O O . ASP B 1 154 ? -7.008 5.543 15.672 1 76.69 154 ASP B O 1
ATOM 2357 N N . LEU B 1 155 ? -9.125 5.793 15.609 1 70.88 155 LEU B N 1
ATOM 2358 C CA . LEU B 1 155 ? -8.93 7.039 14.875 1 70.88 155 LEU B CA 1
ATOM 2359 C C . LEU B 1 155 ? -9.875 8.125 15.391 1 70.88 155 LEU B C 1
ATOM 2361 O O . LEU B 1 155 ? -11.039 7.852 15.68 1 70.88 155 LEU B O 1
ATOM 2365 N N . ALA B 1 156 ? -9.203 9.117 16.141 1 63.12 156 ALA B N 1
ATOM 2366 C CA . ALA B 1 156 ? -9.969 10.18 16.781 1 63.12 156 ALA B CA 1
ATOM 2367 C C . ALA B 1 156 ? -11.305 10.406 16.062 1 63.12 156 ALA B C 1
ATOM 2369 O O . ALA B 1 156 ? -11.492 9.938 14.938 1 63.12 156 ALA B O 1
ATOM 2370 N N . ASN B 1 157 ? -12.352 11.094 16.781 1 51.38 157 ASN B N 1
ATOM 2371 C CA . ASN B 1 157 ? -13.766 11.383 16.531 1 51.38 157 ASN B CA 1
ATOM 2372 C C . ASN B 1 157 ? -14 11.844 15.094 1 51.38 157 ASN B C 1
ATOM 2374 O O . ASN B 1 157 ? -13.867 13.023 14.789 1 51.38 157 ASN B O 1
ATOM 2378 N N . PRO B 1 158 ? -13.82 10.836 14.305 1 44.88 158 PRO B N 1
ATOM 2379 C CA . PRO B 1 158 ? -14.195 11.414 13.016 1 44.88 158 PRO B CA 1
ATOM 2380 C C . PRO B 1 158 ? -15.461 12.258 13.086 1 44.88 158 PRO B C 1
ATOM 2382 O O . PRO B 1 158 ? -15.531 13.336 12.492 1 44.88 158 PRO B O 1
ATOM 2385 N N . GLY B 1 159 ? -16.656 11.812 13.195 1 35.19 159 GLY B N 1
ATOM 2386 C CA . GLY B 1 159 ? -17.844 12.57 13.602 1 35.19 159 GLY B CA 1
ATOM 2387 C C . GLY B 1 159 ? -17.953 12.719 15.109 1 35.19 159 GLY B C 1
ATOM 2388 O O . GLY B 1 159 ? -17.375 11.945 15.867 1 35.19 159 GLY B O 1
#

Radius of gyration: 18.45 Å; Cα contacts (8 Å, |Δi|>4): 960; chains: 2; bounding box: 44×42×58 Å

Foldseek 3Di:
DPPVVPPPFDKDWDAWADPPVAIAQWIWIAGPVVRDIDTDAGHPAGFHQWDWEDDDQKIKTAWHDRVPATFQFIWIARNVVRDIDGADGHPARFGQWEWYDDPQKIKTAWGAHPDPDQRTGQWIKIARNVVSDIDGDDGDDDRDGNDYDYDDPDDPPPD/DPPPVPPPFDKDWDAWADPPVAIAQWTWIAGPVVRDIDTDAGHPAGFHQWDWEDDDQKIKTAWHDRVPATFQFIWIARNVVRDIDGADGHPARFGQWEWYDDPQKIKTAWGAHPDPDQRTGQWIKIARNVVSDIDGDDGDDDRDGNDYDYDDPDDPPPD

Organism: Rhipicephalus microplus (NCBI:txid6941)

Solvent-accessible surface area (backbone atoms only — not comparable to full-atom values): 15933 Å² total; per-residue (Å²): 130,80,78,71,72,79,75,72,55,60,33,38,41,37,40,35,5,27,41,79,85,51,48,28,30,43,29,35,28,37,34,73,90,75,62,42,69,41,71,52,51,70,52,97,59,36,19,20,24,31,42,56,42,70,56,93,62,30,36,41,42,34,34,2,23,51,82,83,49,59,26,28,50,27,38,32,33,33,27,60,75,67,43,77,46,86,47,75,56,49,93,64,42,22,18,31,34,19,48,35,67,54,96,66,21,41,39,40,41,35,4,32,54,73,44,85,91,64,30,30,32,24,54,22,38,30,34,34,61,89,74,64,43,76,44,83,46,72,55,51,94,53,39,21,16,28,25,25,33,43,70,38,62,48,60,29,74,57,115,129,81,78,70,72,80,75,72,56,60,33,36,40,38,40,35,5,28,40,80,84,51,47,30,31,44,27,35,30,36,35,74,91,74,62,42,71,42,71,57,49,71,52,96,60,35,20,21,23,31,41,57,43,70,57,93,63,32,36,41,40,35,33,2,23,52,82,80,47,58,27,27,51,28,39,32,33,34,26,61,76,64,43,77,44,89,46,73,56,49,93,63,43,21,18,31,35,20,49,37,67,54,96,66,21,42,38,39,41,34,5,32,54,74,44,85,88,66,29,28,33,24,55,22,36,30,33,34,60,88,75,66,42,79,43,82,46,72,54,51,95,54,40,21,16,29,24,25,34,43,68,39,61,50,60,31,76,47,118

Sequence (318 aa):
MTHTSNFVLRYLPSVGGFTGHSVLDSVDCYDPSTDSWTRVVTMSTPRSGAQVVVHKDTLYIIGGCNGRARLSSMEQLDARRGRFSESPSMPSARSNFAAAVLEGCIYVIGGFNGKAGTATIKIVEKYNIAERKWYTAPPIDNNCSASVACVVPDLANPGMTHTSNFVLRYLPSVGGFTGHSVLDSVDCYDPSTDSWTRVVTMSTPRSGAQVVVHKDTLYIIGGCNGRARLSSMEQLDARRGRFSESPSMPSARSNFAAAVLEGCIYVIGGFNGKAGTATIKIVEKYNIAERKWYTAPPIDNNCSASVACVVPDLANPG